Protein AF-A0A1H7HY12-F1 (afdb_monomer_lite)

Secondary structure (DSSP, 8-state):
-------------------------TTSHHHHHHHHHHHHHHHHHHTTPPPPSSSPPS-PPPPHHHHHHHHHHHHHHHHHHHTS-SHHHHHHHHHHHHHHHHHHHHHHHHHHHHTTTTS-TTS-HHHHHHHSHHHHHHHHHTT--SS-HHHHHHHHHHHHHHHHGGGEEEEEEEEETTEEEEEEEESS-S------SPPPHHHHHHHHHHHH-TT-SEEEEE------------HHHHHSPP--PPP-

pLDDT: mean 70.77, std 19.83, range [35.38, 97.75]

Radius of gyration: 33.98 Å; chains: 1; bounding box: 131×72×77 Å

Structure (mmCIF, N/CA/C/O backbone):
data_AF-A0A1H7HY12-F1
#
_entry.id   AF-A0A1H7HY12-F1
#
loop_
_atom_site.group_PDB
_atom_site.id
_atom_site.type_symbol
_atom_site.label_atom_id
_atom_site.label_alt_id
_atom_site.label_comp_id
_atom_site.label_asym_id
_atom_site.label_entity_id
_atom_site.label_seq_id
_atom_site.pdbx_PDB_ins_code
_atom_site.Cartn_x
_atom_site.Cartn_y
_atom_site.Cartn_z
_atom_site.occupancy
_atom_site.B_iso_or_equiv
_atom_site.auth_seq_id
_atom_site.auth_comp_id
_atom_site.auth_asym_id
_atom_site.auth_atom_id
_atom_site.pdbx_PDB_model_num
ATOM 1 N N . MET A 1 1 ? -60.225 19.670 54.591 1.00 47.94 1 MET A N 1
ATOM 2 C CA . MET A 1 1 ? -61.440 18.832 54.620 1.00 47.94 1 MET A CA 1
ATOM 3 C C . MET A 1 1 ? -62.637 19.699 54.237 1.00 47.94 1 MET A C 1
ATOM 5 O O . MET A 1 1 ? -63.304 20.215 55.116 1.00 47.94 1 MET A O 1
ATOM 9 N N . VAL A 1 2 ? -62.829 19.911 52.930 1.00 41.31 2 VAL A N 1
ATOM 10 C CA . VAL A 1 2 ? -64.064 20.342 52.237 1.00 41.31 2 VAL A CA 1
ATOM 11 C C . VAL A 1 2 ? -63.957 19.742 50.824 1.00 41.31 2 VAL A C 1
ATOM 13 O O . VAL A 1 2 ? -62.851 19.669 50.291 1.00 41.31 2 VAL A O 1
ATOM 16 N N . ALA A 1 3 ? -65.068 19.228 50.300 1.00 41.28 3 ALA A N 1
ATOM 17 C CA . ALA A 1 3 ? -65.174 18.338 49.146 1.00 41.28 3 ALA A CA 1
ATOM 18 C C . ALA A 1 3 ? -65.566 19.048 47.829 1.00 41.28 3 ALA A C 1
ATOM 20 O O . ALA A 1 3 ? -66.345 19.993 47.886 1.00 41.28 3 ALA A O 1
ATOM 21 N N . GLU A 1 4 ? -65.056 18.492 46.710 1.00 50.97 4 GLU A N 1
ATOM 22 C CA . GLU A 1 4 ? -65.671 18.261 45.370 1.00 50.97 4 GLU A CA 1
ATOM 23 C C . GLU A 1 4 ? -66.283 19.414 44.522 1.00 50.97 4 GLU A C 1
ATOM 25 O O . GLU A 1 4 ? -66.648 20.454 45.059 1.00 50.97 4 GLU A O 1
ATOM 30 N N . PRO A 1 5 ? -66.574 19.208 43.207 1.00 64.50 5 PRO A N 1
ATOM 31 C CA . PRO A 1 5 ? -65.862 18.437 42.160 1.00 64.50 5 PRO A CA 1
ATOM 32 C C . PRO A 1 5 ? -65.843 19.153 40.775 1.00 64.50 5 PRO A C 1
ATOM 34 O O . PRO A 1 5 ? -66.562 20.125 40.558 1.00 64.50 5 PRO A O 1
ATOM 37 N N . ALA A 1 6 ? -65.108 18.624 39.783 1.00 49.78 6 ALA A N 1
ATOM 38 C CA . ALA A 1 6 ? -65.466 18.806 38.366 1.00 49.78 6 ALA A CA 1
ATOM 39 C C . ALA A 1 6 ? -64.922 17.670 37.482 1.00 49.78 6 ALA A C 1
ATOM 41 O O . ALA A 1 6 ? -63.729 17.572 37.204 1.00 49.78 6 ALA A O 1
ATOM 42 N N . LEU A 1 7 ? -65.864 16.827 37.062 1.00 48.06 7 LEU A N 1
ATOM 43 C CA . LEU A 1 7 ? -65.815 15.864 35.965 1.00 48.06 7 LEU A CA 1
ATOM 44 C C . LEU A 1 7 ? -65.423 16.531 34.635 1.00 48.06 7 LEU A C 1
ATOM 46 O O . LEU A 1 7 ? -66.018 17.544 34.268 1.00 48.06 7 LEU A O 1
ATOM 50 N N . THR A 1 8 ? -64.560 15.890 33.847 1.00 49.50 8 THR A N 1
ATOM 51 C CA . THR A 1 8 ? -64.677 15.816 32.372 1.00 49.50 8 THR A CA 1
ATOM 52 C C . THR A 1 8 ? -63.857 14.599 31.927 1.00 49.50 8 THR A C 1
ATOM 54 O O . THR A 1 8 ? -62.642 14.583 32.072 1.00 49.50 8 THR A O 1
ATOM 57 N N . ASP A 1 9 ? -64.497 13.438 31.861 1.00 48.38 9 ASP A N 1
ATOM 58 C CA . ASP A 1 9 ? -65.060 12.794 30.664 1.00 48.38 9 ASP A CA 1
ATOM 59 C C . ASP A 1 9 ? -64.004 12.099 29.784 1.00 48.38 9 ASP A C 1
ATOM 61 O O . ASP A 1 9 ? -63.083 12.708 29.241 1.00 48.38 9 ASP A O 1
ATOM 65 N N . HIS A 1 10 ? -64.168 10.780 29.696 1.00 48.28 10 HIS A N 1
ATOM 66 C CA . HIS A 1 10 ? -63.418 9.852 28.866 1.00 48.28 10 HIS A CA 1
ATOM 67 C C . HIS A 1 10 ? -64.223 9.616 27.587 1.00 48.28 10 HIS A C 1
ATOM 69 O O . HIS A 1 10 ? -65.270 8.975 27.634 1.00 48.28 10 HIS A O 1
ATOM 75 N N . ALA A 1 11 ? -63.681 10.021 26.439 1.00 51.09 11 ALA A N 1
ATOM 76 C CA . ALA A 1 11 ? -64.126 9.530 25.141 1.00 51.09 11 ALA A CA 1
ATOM 77 C C . ALA A 1 11 ? -62.987 8.760 24.467 1.00 51.09 11 ALA A C 1
ATOM 79 O O . ALA A 1 11 ? -61.873 9.254 24.296 1.00 51.09 11 ALA A O 1
ATOM 80 N N . ALA A 1 12 ? -63.300 7.508 24.161 1.00 43.47 12 ALA A N 1
ATOM 81 C CA . ALA A 1 12 ? -62.444 6.488 23.594 1.00 43.47 12 ALA A CA 1
ATOM 82 C C . ALA A 1 12 ? -62.123 6.706 22.101 1.00 43.47 12 ALA A C 1
ATOM 84 O O . ALA A 1 12 ? -62.940 7.239 21.358 1.00 43.47 12 ALA A O 1
ATOM 85 N N . THR A 1 13 ? -60.971 6.143 21.708 1.00 45.88 13 THR A N 1
ATOM 86 C CA . THR A 1 13 ? -60.609 5.549 20.399 1.00 45.88 13 THR A CA 1
ATOM 87 C C . THR A 1 13 ? -60.793 6.362 19.115 1.00 45.88 13 THR A C 1
ATOM 89 O O . THR A 1 13 ? -61.910 6.537 18.649 1.00 45.88 13 THR A O 1
ATOM 92 N N . ASP A 1 14 ? -59.678 6.601 18.412 1.00 39.16 14 ASP A N 1
ATOM 93 C CA . ASP A 1 14 ? -59.482 5.895 17.140 1.00 39.16 14 ASP A CA 1
ATOM 94 C C . ASP A 1 14 ? -57.991 5.652 16.836 1.00 39.16 14 ASP A C 1
ATOM 96 O O . ASP A 1 14 ? -57.145 6.535 16.990 1.00 39.16 14 ASP A O 1
ATOM 100 N N . HIS A 1 15 ? -57.672 4.417 16.454 1.00 48.91 15 HIS A N 1
ATOM 101 C CA . HIS A 1 15 ? -56.375 3.993 15.929 1.00 48.91 15 HIS A CA 1
ATOM 102 C C . HIS A 1 15 ? -56.448 4.126 14.406 1.00 48.91 15 HIS A C 1
ATOM 104 O O . HIS A 1 15 ? -56.982 3.247 13.733 1.00 48.91 15 HIS A O 1
ATOM 110 N N . ALA A 1 16 ? -55.890 5.205 13.856 1.00 44.88 16 ALA A N 1
ATOM 111 C CA . ALA A 1 16 ? -55.651 5.315 12.423 1.00 44.88 16 ALA A CA 1
ATOM 112 C C . ALA A 1 16 ? -54.209 4.896 12.120 1.00 44.88 16 ALA A C 1
ATOM 114 O O . ALA A 1 16 ? -53.241 5.530 12.539 1.00 44.88 16 ALA A O 1
ATOM 115 N N . ALA A 1 17 ? -54.115 3.768 11.430 1.00 39.97 17 ALA A N 1
ATOM 116 C CA . ALA A 1 17 ? -52.907 3.168 10.912 1.00 39.97 17 ALA A CA 1
ATOM 117 C C . ALA A 1 17 ? -52.227 4.050 9.844 1.00 39.97 17 ALA A C 1
ATOM 119 O O . ALA A 1 17 ? -52.897 4.781 9.122 1.00 39.97 17 ALA A O 1
ATOM 120 N N . THR A 1 18 ? -50.901 3.900 9.759 1.00 44.47 18 THR A N 1
ATOM 121 C CA . THR A 1 18 ? -50.027 4.015 8.572 1.00 44.47 18 THR A CA 1
ATOM 122 C C . THR A 1 18 ? -50.355 5.056 7.500 1.00 44.47 18 THR A C 1
ATOM 124 O O . THR A 1 18 ? -51.253 4.857 6.693 1.00 44.47 18 THR A O 1
ATOM 127 N N . ASP A 1 19 ? -49.439 6.014 7.338 1.00 35.62 19 ASP A N 1
ATOM 128 C CA . ASP A 1 19 ? -48.759 6.147 6.047 1.00 35.62 19 ASP A CA 1
ATOM 129 C C . ASP A 1 19 ? -47.310 6.606 6.273 1.00 35.62 19 ASP A C 1
ATOM 131 O O . ASP A 1 19 ? -47.031 7.730 6.691 1.00 35.62 19 ASP A O 1
ATOM 135 N N . HIS A 1 20 ? -46.369 5.679 6.079 1.00 40.00 20 HIS A N 1
ATOM 136 C CA . HIS A 1 20 ? -44.963 6.011 5.888 1.00 40.00 20 HIS A CA 1
ATOM 137 C C . HIS A 1 20 ? -44.838 6.567 4.472 1.00 40.00 20 HIS A C 1
ATOM 139 O O . HIS A 1 20 ? -44.845 5.809 3.504 1.00 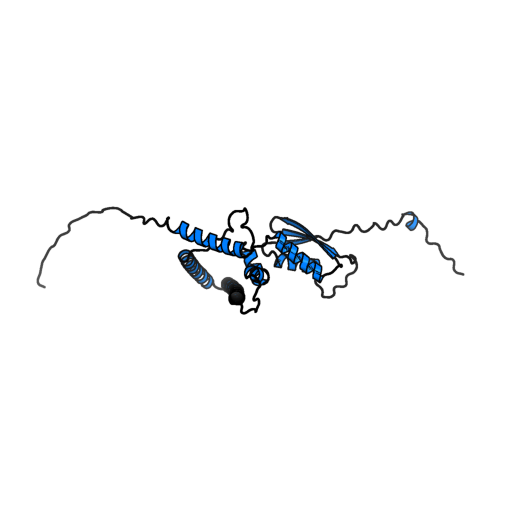40.00 20 HIS A O 1
ATOM 145 N N . ALA A 1 21 ? -44.702 7.886 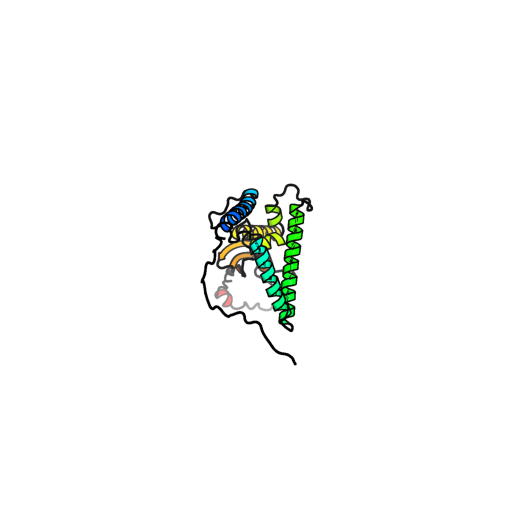4.351 1.00 39.78 21 ALA A N 1
ATOM 146 C CA . ALA A 1 21 ? -44.149 8.478 3.146 1.00 39.78 21 ALA A CA 1
ATOM 147 C C . ALA A 1 21 ? -42.695 7.995 3.027 1.00 39.78 21 ALA A C 1
ATOM 149 O O . ALA A 1 21 ? -41.785 8.541 3.648 1.00 39.78 21 ALA A O 1
ATOM 150 N N . ALA A 1 22 ? -42.505 6.910 2.278 1.00 41.03 22 ALA A N 1
ATOM 151 C CA . ALA A 1 22 ? -41.218 6.502 1.752 1.00 41.03 22 ALA A CA 1
ATOM 152 C C . ALA A 1 22 ? -40.735 7.621 0.825 1.00 41.03 22 ALA A C 1
ATOM 154 O O . ALA A 1 22 ? -41.161 7.731 -0.324 1.00 41.03 22 ALA A O 1
ATOM 155 N N . THR A 1 23 ? -39.902 8.507 1.359 1.00 42.66 23 THR A N 1
ATOM 156 C CA . THR A 1 23 ? -39.188 9.496 0.563 1.00 42.66 23 THR A CA 1
ATOM 157 C C . THR A 1 23 ? -38.139 8.748 -0.247 1.00 42.66 23 THR A C 1
ATOM 159 O O . THR A 1 23 ? -37.125 8.304 0.284 1.00 42.66 23 THR A O 1
ATOM 162 N N . ASP A 1 24 ? -38.433 8.587 -1.528 1.00 40.28 24 ASP A N 1
ATOM 163 C CA . ASP A 1 24 ? -37.580 8.046 -2.581 1.00 40.28 24 ASP A CA 1
ATOM 164 C C . ASP A 1 24 ? -36.148 8.630 -2.488 1.00 40.28 24 ASP A C 1
ATOM 166 O O . ASP A 1 24 ? -35.917 9.785 -2.839 1.00 40.28 24 ASP A O 1
ATOM 170 N N . HIS A 1 25 ? -35.190 7.864 -1.947 1.00 43.97 25 HIS A N 1
ATOM 171 C CA . HIS A 1 25 ? -33.752 8.208 -1.904 1.00 43.97 25 HIS A CA 1
ATOM 172 C C . HIS A 1 25 ? -32.958 7.538 -3.042 1.00 43.97 25 HIS A C 1
ATOM 174 O O . HIS A 1 25 ? -31.748 7.698 -3.132 1.00 43.97 25 HIS A O 1
ATOM 180 N N . ALA A 1 26 ? -33.621 6.826 -3.959 1.00 41.53 26 ALA A N 1
ATOM 181 C CA . ALA A 1 26 ? -32.947 6.058 -5.009 1.00 41.53 26 ALA A CA 1
ATOM 182 C C . ALA A 1 26 ? -32.446 6.901 -6.205 1.00 41.53 26 ALA A C 1
ATOM 184 O O . ALA A 1 26 ? -31.824 6.361 -7.117 1.00 41.53 26 ALA A O 1
ATOM 185 N N . ALA A 1 27 ? -32.709 8.214 -6.243 1.00 39.50 27 ALA A N 1
ATOM 186 C CA . ALA A 1 27 ? -32.393 9.054 -7.405 1.00 39.50 27 ALA A CA 1
ATOM 187 C C . ALA A 1 27 ? -31.065 9.835 -7.303 1.00 39.50 27 ALA A C 1
ATOM 189 O O . ALA A 1 27 ? -30.588 10.337 -8.321 1.00 39.50 27 ALA A O 1
ATOM 190 N N . THR A 1 28 ? -30.445 9.940 -6.122 1.00 45.16 28 THR A N 1
ATOM 191 C CA . THR A 1 28 ? -29.176 10.675 -5.936 1.00 45.16 28 THR A CA 1
ATOM 192 C C . THR A 1 28 ? -27.921 9.808 -6.070 1.00 45.16 28 THR A C 1
ATOM 194 O O . THR A 1 28 ? -26.875 10.344 -6.434 1.00 45.16 28 THR A O 1
ATOM 197 N N . ASP A 1 29 ? -28.022 8.485 -5.909 1.00 40.94 29 ASP A N 1
ATOM 198 C CA . ASP A 1 29 ? -26.864 7.577 -6.001 1.00 40.94 29 ASP A CA 1
ATOM 199 C C . ASP A 1 29 ? -26.277 7.488 -7.418 1.00 40.94 29 ASP A C 1
ATOM 201 O O . ASP A 1 29 ? -25.060 7.431 -7.593 1.00 40.94 29 ASP A O 1
ATOM 205 N N . HIS A 1 30 ? -27.105 7.562 -8.467 1.00 39.22 30 HIS A N 1
ATOM 206 C CA . HIS A 1 30 ? -26.604 7.473 -9.845 1.00 39.22 30 HIS A CA 1
ATOM 207 C C . HIS A 1 30 ? -25.875 8.732 -10.337 1.00 39.22 30 HIS A C 1
ATOM 209 O O . HIS A 1 30 ? -25.041 8.637 -11.239 1.00 39.22 30 HIS A O 1
ATOM 215 N N . ALA A 1 31 ? -26.149 9.905 -9.759 1.00 40.12 31 ALA A N 1
ATOM 216 C CA . ALA A 1 31 ? -25.495 11.147 -10.171 1.00 40.12 31 ALA A CA 1
ATOM 217 C C . ALA A 1 31 ? -24.092 11.300 -9.556 1.00 40.12 31 ALA A C 1
ATOM 219 O O . ALA A 1 31 ? -23.178 11.774 -10.232 1.00 40.12 31 ALA A O 1
ATOM 220 N N . VAL A 1 32 ? -23.912 10.869 -8.302 1.00 40.34 32 VAL A N 1
ATOM 221 C CA . VAL A 1 32 ? -22.617 10.918 -7.602 1.00 40.34 32 VAL A CA 1
ATOM 222 C C . VAL A 1 32 ? -21.682 9.823 -8.120 1.00 40.34 32 VAL A C 1
ATOM 224 O O . VAL A 1 32 ? -20.519 10.110 -8.404 1.00 40.34 32 VAL A O 1
ATOM 227 N N . ALA A 1 33 ? -22.211 8.622 -8.392 1.00 38.84 33 ALA A N 1
ATOM 228 C CA . ALA A 1 33 ? -21.477 7.551 -9.063 1.00 38.84 33 ALA A CA 1
ATOM 229 C C . ALA A 1 33 ? -20.880 8.023 -10.408 1.00 38.84 33 ALA A C 1
ATOM 231 O O . ALA A 1 33 ? -19.676 7.919 -10.630 1.00 38.84 33 ALA A O 1
ATOM 232 N N . GLY A 1 34 ? -21.668 8.668 -11.277 1.00 35.38 34 GLY A N 1
ATOM 233 C CA . GLY A 1 34 ? -21.178 9.134 -12.584 1.00 35.38 34 GLY A CA 1
ATOM 234 C C . GLY A 1 34 ? -20.046 10.175 -12.528 1.00 35.38 34 GLY A C 1
ATOM 235 O O . GLY A 1 34 ? -19.176 10.183 -13.398 1.00 35.38 34 GLY A O 1
ATOM 236 N N . ALA A 1 35 ? -20.015 11.041 -11.509 1.00 39.84 35 ALA A N 1
ATOM 237 C CA . ALA A 1 35 ? -18.943 12.029 -11.332 1.00 39.84 35 ALA A CA 1
ATOM 238 C C . ALA A 1 35 ? -17.635 11.386 -10.840 1.00 39.84 35 ALA A C 1
ATOM 240 O O . ALA A 1 35 ? -16.538 11.792 -11.225 1.00 39.84 35 ALA A O 1
ATOM 241 N N . ALA A 1 36 ? -17.775 10.358 -10.013 1.00 40.78 36 ALA A N 1
ATOM 242 C CA . ALA A 1 36 ? -16.698 9.613 -9.396 1.00 40.78 36 ALA A CA 1
ATOM 243 C C . ALA A 1 36 ? -15.979 8.703 -10.419 1.00 40.78 36 ALA A C 1
ATOM 245 O O . ALA A 1 36 ? -14.749 8.704 -10.500 1.00 40.78 36 ALA A O 1
ATOM 246 N N . ASP A 1 37 ? -16.745 8.037 -11.290 1.00 39.50 37 ASP A N 1
ATOM 247 C CA . ASP A 1 37 ? -16.226 7.276 -12.440 1.00 39.50 37 ASP A CA 1
ATOM 248 C C . ASP A 1 37 ? -15.494 8.188 -13.440 1.00 39.50 37 ASP A C 1
ATOM 250 O O . ASP A 1 37 ? -14.429 7.851 -13.956 1.00 39.50 37 ASP A O 1
ATOM 254 N N . ALA A 1 38 ? -16.019 9.397 -13.669 1.00 44.75 38 ALA A N 1
ATOM 255 C CA . ALA A 1 38 ? -15.383 10.390 -14.528 1.00 44.75 38 ALA A CA 1
ATOM 256 C C . ALA A 1 38 ? -14.079 10.955 -13.936 1.00 44.75 38 ALA A C 1
ATOM 258 O O . ALA A 1 38 ? -13.180 11.314 -14.694 1.00 44.75 38 ALA A O 1
ATOM 259 N N . ALA A 1 39 ? -13.945 11.024 -12.607 1.00 45.66 39 ALA A N 1
ATOM 260 C CA . ALA A 1 39 ? -12.720 11.468 -11.941 1.00 45.66 39 ALA A CA 1
ATOM 261 C C . ALA A 1 39 ? -11.602 10.421 -12.051 1.00 45.66 39 ALA A C 1
ATOM 263 O O . ALA A 1 39 ? -10.465 10.762 -12.380 1.00 45.66 39 ALA A O 1
ATOM 264 N N . VAL A 1 40 ? -11.938 9.142 -11.856 1.00 47.88 40 VAL A N 1
ATOM 265 C CA . VAL A 1 40 ? -11.015 8.016 -12.044 1.00 47.88 40 VAL A CA 1
ATOM 266 C C . VAL A 1 40 ? -10.637 7.888 -13.523 1.00 47.88 40 VAL A C 1
ATOM 268 O O . VAL A 1 40 ? -9.453 7.883 -13.858 1.00 47.88 40 VAL A O 1
ATOM 271 N N . ALA A 1 41 ? -11.614 7.914 -14.434 1.00 45.84 41 ALA A N 1
ATOM 272 C CA . ALA A 1 41 ? -11.360 7.943 -15.875 1.00 45.84 41 ALA A CA 1
ATOM 273 C C . ALA A 1 41 ? -10.557 9.183 -16.305 1.00 45.84 41 ALA A C 1
ATOM 275 O O . ALA A 1 41 ? -9.716 9.094 -17.196 1.00 45.84 41 ALA A O 1
ATOM 276 N N . GLY A 1 42 ? -10.767 10.330 -15.655 1.00 48.22 42 GLY A N 1
ATOM 277 C CA . GLY A 1 42 ? -10.010 11.562 -15.867 1.00 48.22 42 GLY A CA 1
ATOM 278 C C . GLY A 1 42 ? -8.552 11.454 -15.417 1.00 48.22 42 GLY A C 1
ATOM 279 O O . GLY A 1 42 ? -7.672 11.972 -16.102 1.00 48.22 42 GLY A O 1
ATOM 280 N N . LEU A 1 43 ? -8.280 10.730 -14.327 1.00 53.16 43 LEU A N 1
ATOM 281 C CA . LEU A 1 43 ? -6.926 10.418 -13.864 1.00 53.16 43 LEU A CA 1
ATOM 282 C C . LEU A 1 43 ? -6.189 9.506 -14.862 1.00 53.16 43 LEU A C 1
ATOM 284 O O . LEU A 1 43 ? -5.040 9.780 -15.208 1.00 53.16 43 LEU A O 1
ATOM 288 N N . PHE A 1 44 ? -6.864 8.478 -15.386 1.00 47.50 44 PHE A N 1
ATOM 289 C CA . PHE A 1 44 ? -6.318 7.591 -16.425 1.00 47.50 44 PHE A CA 1
ATOM 290 C C . PHE A 1 44 ? -6.121 8.307 -17.771 1.00 47.50 44 PHE A C 1
ATOM 292 O O . PHE A 1 44 ? -5.073 8.173 -18.404 1.00 47.50 44 PHE A O 1
ATOM 299 N N . ALA A 1 45 ? -7.074 9.151 -18.173 1.00 49.72 45 ALA A N 1
ATOM 300 C CA . ALA A 1 45 ? -6.972 9.963 -19.382 1.00 49.72 45 ALA A CA 1
ATOM 301 C C . ALA A 1 45 ? -5.842 11.004 -19.289 1.00 49.72 45 ALA A C 1
ATOM 303 O O . ALA A 1 45 ? -5.140 11.235 -20.274 1.00 49.72 45 ALA A O 1
ATOM 304 N N . ALA A 1 46 ? -5.613 11.592 -18.108 1.00 45.53 46 ALA A N 1
ATOM 305 C CA . ALA A 1 46 ? -4.486 12.491 -17.854 1.00 45.53 46 ALA A CA 1
ATOM 306 C C . ALA A 1 46 ? -3.121 11.776 -17.914 1.00 45.53 46 ALA A C 1
ATOM 308 O O . ALA A 1 46 ? -2.112 12.422 -18.193 1.00 45.53 46 ALA A O 1
ATOM 309 N N . ALA A 1 47 ? -3.088 10.453 -17.712 1.00 50.03 47 ALA A N 1
ATOM 310 C CA . ALA A 1 47 ? -1.904 9.612 -17.895 1.00 50.03 47 ALA A CA 1
ATOM 311 C C . ALA A 1 47 ? -1.674 9.168 -19.355 1.00 50.03 47 ALA A C 1
ATOM 313 O O . ALA A 1 47 ? -0.682 8.504 -19.639 1.00 50.03 47 ALA A O 1
ATOM 314 N N . GLY A 1 48 ? -2.581 9.497 -20.287 1.00 40.53 48 GLY A N 1
ATOM 315 C CA . GLY A 1 48 ? -2.516 9.022 -21.674 1.00 40.53 48 GLY A CA 1
ATOM 316 C C . GLY A 1 48 ? -2.795 7.522 -21.838 1.00 40.53 48 GLY A C 1
ATOM 317 O O . GLY A 1 48 ? -2.530 6.970 -22.906 1.00 40.53 48 GLY A O 1
ATOM 318 N N . VAL A 1 49 ? -3.329 6.866 -20.803 1.00 51.69 49 VAL A N 1
ATOM 319 C CA . VAL A 1 49 ? -3.651 5.435 -20.799 1.00 51.69 49 VAL A CA 1
ATOM 320 C C . VAL A 1 49 ? -5.135 5.276 -21.157 1.00 51.69 49 VAL A C 1
ATOM 322 O O . VAL A 1 49 ? -5.980 5.882 -20.492 1.00 51.69 49 VAL A O 1
ATOM 325 N N . PRO A 1 50 ? -5.493 4.522 -22.217 1.00 44.88 50 PRO A N 1
ATOM 326 C CA . PRO A 1 50 ? -6.894 4.261 -22.528 1.00 44.88 50 PRO A CA 1
ATOM 327 C C . PRO A 1 50 ? -7.551 3.511 -21.357 1.00 44.88 50 PRO A C 1
ATOM 329 O O . PRO A 1 50 ? -6.894 2.664 -20.746 1.00 44.88 50 PRO A O 1
ATOM 332 N N . PRO A 1 51 ? -8.822 3.805 -21.025 1.00 48.88 51 PRO A N 1
ATOM 333 C CA . PRO A 1 51 ? -9.518 3.076 -19.973 1.00 48.88 51 PRO A CA 1
ATOM 334 C C . PRO A 1 51 ? -9.506 1.577 -20.313 1.00 48.88 51 PRO A C 1
ATOM 336 O O . PRO A 1 51 ? -9.688 1.229 -21.483 1.00 48.88 51 PRO A O 1
ATOM 339 N N . PRO A 1 52 ? -9.255 0.687 -19.338 1.00 52.53 52 PRO A N 1
ATOM 340 C CA . PRO A 1 52 ? -9.212 -0.744 -19.604 1.00 52.53 52 PRO A CA 1
ATOM 341 C C . PRO A 1 52 ? -10.563 -1.224 -20.157 1.00 52.53 52 PRO A C 1
ATOM 343 O O . PRO A 1 52 ? -11.608 -0.834 -19.646 1.00 52.53 52 PRO A O 1
ATOM 346 N N . ASP A 1 53 ? -10.552 -2.133 -21.140 1.00 54.81 53 ASP A N 1
ATOM 347 C CA . ASP A 1 53 ? -11.749 -2.813 -21.688 1.00 54.81 53 ASP A CA 1
ATOM 348 C C . ASP A 1 53 ? -12.427 -3.779 -20.674 1.00 54.81 53 ASP A C 1
ATOM 350 O O . ASP A 1 53 ? -13.226 -4.645 -21.039 1.00 54.81 53 ASP A O 1
ATOM 354 N N . GLY A 1 54 ? -12.080 -3.672 -19.388 1.00 45.72 54 GLY A N 1
ATOM 355 C CA . GLY A 1 54 ? -12.634 -4.444 -18.278 1.00 45.72 54 GLY A CA 1
ATOM 356 C C . GLY A 1 54 ? -13.682 -3.654 -17.487 1.00 45.72 54 GLY A C 1
ATOM 357 O O . GLY A 1 54 ? -13.867 -2.460 -17.724 1.00 45.72 54 GLY A O 1
ATOM 358 N N . PRO A 1 55 ? -14.389 -4.295 -16.536 1.00 41.19 55 PRO A N 1
ATOM 359 C CA . PRO A 1 55 ? -15.237 -3.561 -15.601 1.00 41.19 55 PRO A CA 1
ATOM 360 C C . PRO A 1 55 ? -14.410 -2.463 -14.904 1.00 41.19 55 PRO A C 1
ATOM 362 O O . PRO A 1 55 ? -13.222 -2.693 -14.648 1.00 41.19 55 PRO A O 1
ATOM 365 N N . PRO A 1 56 ? -15.005 -1.288 -14.617 1.00 45.06 56 PRO A N 1
ATOM 366 C CA . PRO A 1 56 ? -14.306 -0.207 -13.928 1.00 45.06 56 PRO A CA 1
ATOM 367 C C . PRO A 1 56 ? -13.660 -0.738 -12.639 1.00 45.06 56 PRO A C 1
ATOM 369 O O . PRO A 1 56 ? -14.194 -1.683 -12.039 1.00 45.06 56 PRO A O 1
ATOM 372 N N . PRO A 1 57 ? -12.501 -0.187 -12.224 1.00 49.22 57 PRO A N 1
ATOM 373 C CA . PRO A 1 57 ? -11.838 -0.617 -10.998 1.00 49.22 57 PRO A CA 1
ATOM 374 C C . PRO A 1 57 ? -12.851 -0.601 -9.850 1.00 49.22 57 PRO A C 1
ATOM 376 O O . PRO A 1 57 ? -13.651 0.323 -9.737 1.00 49.22 57 PRO A O 1
ATOM 379 N N . ALA A 1 58 ? -12.846 -1.647 -9.024 1.00 42.72 58 ALA A N 1
ATOM 380 C CA . ALA A 1 58 ? -13.915 -1.983 -8.077 1.00 42.72 58 ALA A CA 1
ATOM 381 C C . ALA A 1 58 ? -14.124 -0.989 -6.908 1.00 42.72 58 ALA A C 1
ATOM 383 O O . ALA A 1 58 ? -14.755 -1.338 -5.913 1.00 42.72 58 ALA A O 1
ATOM 384 N N . GLY A 1 59 ? -13.620 0.239 -7.002 1.00 50.94 59 GLY A N 1
ATOM 385 C CA . GLY A 1 59 ? -13.839 1.297 -6.029 1.00 50.94 59 GLY A CA 1
ATOM 386 C C . GLY A 1 59 ? -14.512 2.485 -6.692 1.00 50.94 59 GLY A C 1
ATOM 387 O O . GLY A 1 59 ? -13.826 3.353 -7.226 1.00 50.94 59 GLY A O 1
ATOM 388 N N . HIS A 1 60 ? -15.842 2.556 -6.621 1.00 58.22 60 HIS A N 1
ATOM 389 C CA . HIS A 1 60 ? -16.502 3.848 -6.773 1.00 58.22 60 HIS A CA 1
ATOM 390 C C . HIS A 1 60 ? -15.999 4.751 -5.640 1.00 58.22 60 HIS A C 1
ATOM 392 O O . HIS A 1 60 ? -16.036 4.321 -4.483 1.00 58.22 60 HIS A O 1
ATOM 398 N N . PRO A 1 61 ? -15.516 5.970 -5.932 1.00 63.81 61 PRO A N 1
ATOM 399 C CA . PRO A 1 61 ? -15.250 6.939 -4.882 1.00 63.81 61 PRO A CA 1
ATOM 400 C C . PRO A 1 61 ? -16.509 7.107 -4.029 1.00 63.81 61 PRO A C 1
ATOM 402 O O . PRO A 1 61 ? -17.579 7.396 -4.564 1.00 63.81 61 PRO A O 1
ATOM 405 N N . LEU A 1 62 ? -16.365 6.861 -2.727 1.00 77.38 62 LEU A N 1
ATOM 406 C CA . LEU A 1 62 ? -17.452 6.985 -1.761 1.00 77.38 62 LEU A CA 1
ATOM 407 C C . LEU A 1 62 ? -17.982 8.420 -1.779 1.00 77.38 62 LEU A C 1
ATOM 409 O O . LEU A 1 62 ? -17.196 9.371 -1.788 1.00 77.38 62 LEU A O 1
ATOM 413 N N . GLY A 1 63 ? -19.303 8.577 -1.773 1.00 84.88 63 GLY A N 1
ATOM 414 C CA . GLY A 1 63 ? -19.926 9.883 -1.590 1.00 84.88 63 GLY A CA 1
ATOM 415 C C . GLY A 1 63 ? -19.709 10.412 -0.170 1.00 84.88 63 GLY A C 1
ATOM 416 O O . GLY A 1 63 ? -19.510 9.634 0.761 1.00 84.88 63 GLY A O 1
ATOM 417 N N . ASP A 1 64 ? -19.801 11.730 0.025 1.00 87.19 64 ASP A N 1
ATOM 418 C CA . ASP A 1 64 ? -19.532 12.373 1.325 1.00 87.19 64 ASP A CA 1
ATOM 419 C C . ASP A 1 64 ? -20.342 11.752 2.481 1.00 87.19 64 ASP A C 1
ATOM 421 O O . ASP A 1 64 ? -19.796 11.478 3.547 1.00 87.19 64 ASP A O 1
ATOM 425 N N . ALA A 1 65 ? -21.624 11.445 2.255 1.00 86.56 65 ALA A N 1
ATOM 426 C CA . ALA A 1 65 ? -22.478 10.801 3.257 1.00 86.56 65 ALA A CA 1
ATOM 427 C C . ALA A 1 65 ? -22.035 9.362 3.590 1.00 86.56 65 ALA A C 1
ATOM 429 O O . ALA A 1 65 ? -22.100 8.936 4.743 1.00 86.56 65 ALA A O 1
ATOM 430 N N . GLU A 1 66 ? -21.560 8.610 2.595 1.00 86.50 66 GLU A N 1
ATOM 431 C CA . GLU A 1 66 ? -21.020 7.265 2.809 1.00 86.50 66 GLU A CA 1
ATOM 432 C C . GLU A 1 66 ? -19.694 7.333 3.571 1.00 86.50 66 GLU A C 1
ATOM 434 O O . GLU A 1 66 ? -19.443 6.500 4.437 1.00 86.50 66 GLU A O 1
ATOM 439 N N . VAL A 1 67 ? -18.860 8.342 3.294 1.00 90.19 67 VAL A N 1
ATOM 440 C CA . VAL A 1 67 ? -17.625 8.596 4.046 1.00 90.19 67 VAL A CA 1
ATOM 441 C C . VAL A 1 67 ? -17.941 8.898 5.509 1.00 90.19 67 VAL A C 1
ATOM 443 O O . VAL A 1 67 ? -17.354 8.268 6.386 1.00 90.19 67 VAL A O 1
ATOM 446 N N . GLU A 1 68 ? -18.888 9.798 5.791 1.00 91.25 68 GLU A N 1
ATOM 447 C CA . GLU A 1 68 ? -19.322 10.099 7.164 1.00 91.25 68 GLU A CA 1
ATOM 448 C C . GLU A 1 68 ? -19.801 8.840 7.897 1.00 91.25 68 GLU A C 1
ATOM 450 O O . GLU A 1 68 ? -19.386 8.583 9.029 1.00 91.25 68 GLU A O 1
ATOM 455 N N . GLN A 1 69 ? -20.609 8.009 7.232 1.00 94.25 69 GLN A N 1
ATOM 456 C CA . GLN A 1 69 ? -21.059 6.740 7.796 1.00 94.25 69 GLN A CA 1
ATOM 457 C C . GLN A 1 69 ? -19.887 5.792 8.084 1.00 94.25 69 GLN A C 1
ATOM 459 O O . GLN A 1 69 ? -19.826 5.191 9.156 1.00 94.25 69 GLN A O 1
ATOM 464 N N . ARG A 1 70 ? -18.938 5.653 7.153 1.00 91.75 70 ARG A N 1
ATOM 465 C CA . ARG A 1 70 ? -17.773 4.771 7.324 1.00 91.75 70 ARG A CA 1
ATOM 466 C C . ARG A 1 70 ? -16.857 5.233 8.450 1.00 91.75 70 ARG A C 1
ATOM 468 O O . ARG A 1 70 ? -16.304 4.385 9.145 1.00 91.75 70 ARG A O 1
ATOM 475 N N . LEU A 1 71 ? -16.719 6.543 8.648 1.00 94.69 71 LEU A N 1
ATOM 476 C CA . LEU A 1 71 ? -15.970 7.110 9.768 1.00 94.69 71 LEU A CA 1
ATOM 477 C C . LEU A 1 71 ? -16.654 6.809 11.106 1.00 94.69 71 LEU A C 1
ATOM 479 O O . LEU A 1 71 ? -15.987 6.348 12.026 1.00 94.69 71 LEU A O 1
ATOM 483 N N . ALA A 1 72 ? -17.978 6.965 11.193 1.00 95.62 72 ALA A N 1
ATOM 484 C CA . ALA A 1 72 ? -18.724 6.602 12.398 1.00 95.62 72 ALA A CA 1
ATOM 485 C C . ALA A 1 72 ? -18.614 5.097 12.718 1.00 95.62 72 ALA A C 1
ATOM 487 O O . ALA A 1 72 ? -18.358 4.717 13.859 1.00 95.62 72 ALA A O 1
ATOM 488 N N . GLU A 1 73 ? -18.741 4.233 11.704 1.00 96.31 73 GLU A N 1
ATOM 489 C CA . GLU A 1 73 ? -18.553 2.783 11.856 1.00 96.31 73 GLU A CA 1
ATOM 490 C C . GLU A 1 73 ? -17.124 2.428 12.317 1.00 96.31 73 GLU A C 1
ATOM 492 O O . GLU A 1 73 ? -16.941 1.517 13.130 1.00 96.31 73 GLU A O 1
ATOM 497 N N . LEU A 1 74 ? -16.108 3.139 11.813 1.00 95.69 74 LEU A N 1
ATOM 498 C CA . LEU A 1 74 ? -14.716 2.970 12.230 1.00 95.69 74 LEU A CA 1
ATOM 499 C C . LEU A 1 74 ? -14.515 3.372 13.696 1.00 95.69 74 LEU A C 1
ATOM 501 O O . LEU A 1 74 ? -13.906 2.606 14.441 1.00 95.69 74 LEU A O 1
ATOM 505 N N . ASP A 1 75 ? -15.055 4.513 14.125 1.00 96.69 75 ASP A N 1
ATOM 506 C CA . ASP A 1 75 ? -14.960 4.977 15.515 1.00 96.69 75 ASP A CA 1
ATOM 507 C C . ASP A 1 75 ? -15.598 3.972 16.488 1.00 96.69 75 ASP A C 1
ATOM 509 O O . ASP A 1 75 ? -15.012 3.628 17.518 1.00 96.69 75 ASP A O 1
ATOM 513 N N . GLU A 1 76 ? -16.763 3.418 16.139 1.00 97.75 76 GLU A N 1
ATOM 514 C CA . GLU A 1 76 ? -17.411 2.364 16.927 1.00 97.75 76 GLU A CA 1
ATOM 515 C C . GLU A 1 76 ? -16.576 1.074 16.996 1.00 97.75 76 GLU A C 1
ATOM 517 O O . GLU A 1 76 ? -16.531 0.398 18.030 1.00 97.75 76 GLU A O 1
ATOM 522 N N . LEU A 1 77 ? -15.920 0.688 15.896 1.00 97.31 77 LEU A N 1
ATOM 523 C CA . LEU A 1 77 ? -15.021 -0.467 15.865 1.00 97.31 77 LEU A CA 1
ATOM 524 C C . LEU A 1 77 ? -13.793 -0.247 16.750 1.00 97.31 77 LEU A C 1
ATOM 526 O O . LEU A 1 77 ? -13.443 -1.147 17.514 1.00 97.31 77 LEU A O 1
ATOM 530 N N . LEU A 1 78 ? -13.172 0.930 16.679 1.00 95.69 78 LEU A N 1
ATOM 531 C CA . LEU A 1 78 ? -12.011 1.275 17.496 1.00 95.69 78 LEU A CA 1
ATOM 532 C C . LEU A 1 78 ? -12.367 1.314 18.982 1.00 95.69 78 LEU A C 1
ATOM 534 O O . LEU A 1 78 ? -11.662 0.695 19.775 1.00 95.69 78 LEU A O 1
ATOM 538 N N . GLY A 1 79 ? -13.511 1.902 19.348 1.00 96.31 79 GLY A N 1
ATOM 539 C CA . GLY A 1 79 ? -13.999 1.879 20.729 1.00 96.31 79 GLY A CA 1
ATOM 540 C C . GLY A 1 79 ? -14.168 0.454 21.269 1.00 96.31 79 GLY A C 1
ATOM 541 O O . GLY A 1 79 ? -13.753 0.151 22.385 1.00 96.31 79 GLY A O 1
ATOM 542 N N . ARG A 1 80 ? -14.681 -0.474 20.450 1.00 96.56 80 ARG A N 1
ATOM 543 C CA . ARG A 1 80 ? -14.763 -1.894 20.836 1.00 96.56 80 ARG A CA 1
ATOM 544 C C . ARG A 1 80 ? -13.401 -2.563 20.992 1.00 96.56 80 ARG A C 1
ATOM 546 O O . ARG A 1 80 ? -13.280 -3.461 21.819 1.00 96.56 80 ARG A O 1
ATOM 553 N N . VAL A 1 81 ? -12.398 -2.181 20.200 1.00 95.69 81 VAL A N 1
ATOM 554 C CA . VAL A 1 81 ? -11.031 -2.708 20.337 1.00 95.69 81 VAL A CA 1
ATOM 555 C C . VAL A 1 81 ? -10.388 -2.209 21.633 1.00 95.69 81 VAL A C 1
ATOM 557 O O . VAL A 1 81 ? -9.754 -3.002 22.326 1.00 95.69 81 VAL A O 1
ATOM 560 N N . GLU A 1 82 ? -10.601 -0.944 22.001 1.00 94.69 82 GLU A N 1
ATOM 561 C CA . GLU A 1 82 ? -10.105 -0.361 23.258 1.00 94.69 82 GLU A CA 1
ATOM 562 C C . GLU A 1 82 ? -10.676 -1.047 24.508 1.00 94.69 82 GLU A C 1
ATOM 564 O O . GLU A 1 82 ? -10.001 -1.143 25.534 1.00 94.69 82 GLU A O 1
ATOM 569 N N . GLU A 1 83 ? -11.899 -1.574 24.427 1.00 96.94 83 GLU A N 1
ATOM 570 C CA . GLU A 1 83 ? -12.518 -2.336 25.515 1.00 96.94 83 GLU A CA 1
ATOM 571 C C . GLU A 1 83 ? -11.911 -3.739 25.710 1.00 96.94 83 GLU A C 1
ATOM 573 O O . GLU A 1 83 ? -12.145 -4.357 26.753 1.00 96.94 83 GLU A O 1
ATOM 578 N N . ILE A 1 84 ? -11.136 -4.265 24.749 1.00 96.88 84 ILE A N 1
ATOM 579 C CA . ILE A 1 84 ? -10.514 -5.595 24.844 1.00 96.88 84 ILE A CA 1
ATOM 580 C C . ILE A 1 84 ? -9.317 -5.530 25.806 1.00 96.88 84 ILE A C 1
ATOM 582 O O . ILE A 1 84 ? -8.291 -4.933 25.476 1.00 96.88 84 ILE A O 1
ATOM 586 N N . PRO A 1 85 ? -9.370 -6.195 26.976 1.00 93.25 85 PRO A N 1
ATOM 587 C CA . PRO A 1 85 ? -8.287 -6.115 27.940 1.00 93.25 85 PRO A CA 1
ATOM 588 C C . PRO A 1 85 ? -7.096 -6.993 27.540 1.00 93.25 85 PRO A C 1
ATOM 590 O O . PRO A 1 85 ? -7.246 -8.127 27.077 1.00 93.25 85 PRO A O 1
ATOM 593 N N . GLY A 1 86 ? -5.896 -6.507 27.851 1.00 95.62 86 GLY A N 1
ATOM 594 C CA . GLY A 1 86 ? -4.654 -7.265 27.745 1.00 95.62 86 GLY A CA 1
ATOM 595 C C . GLY A 1 86 ? -3.988 -7.209 26.364 1.00 95.62 86 GLY A C 1
ATOM 596 O O . GLY A 1 86 ? -4.388 -6.426 25.503 1.00 95.62 86 GLY A O 1
ATOM 597 N N . PRO A 1 87 ? -2.975 -8.066 26.127 1.00 96.25 87 PRO A N 1
ATOM 598 C CA . PRO A 1 87 ? -2.035 -7.902 25.012 1.00 96.25 87 PRO A CA 1
ATOM 599 C C . PRO A 1 87 ? -2.664 -7.931 23.615 1.00 96.25 87 PRO A C 1
ATOM 601 O O . PRO A 1 87 ? -2.096 -7.395 22.672 1.00 96.25 87 PRO A O 1
ATOM 604 N N . ALA A 1 88 ? -3.822 -8.579 23.457 1.00 95.62 88 ALA A N 1
ATOM 605 C CA . ALA A 1 88 ? -4.500 -8.663 22.167 1.00 95.62 88 ALA A CA 1
ATOM 606 C C . ALA A 1 88 ? -5.117 -7.319 21.737 1.00 95.62 88 ALA A C 1
ATOM 608 O O . ALA A 1 88 ? -5.022 -6.971 20.564 1.00 95.62 88 ALA A O 1
ATOM 609 N N . GLY A 1 89 ? -5.723 -6.573 22.671 1.00 95.31 89 GLY A N 1
ATOM 610 C CA . GLY A 1 89 ? -6.267 -5.237 22.398 1.00 95.31 89 GLY A CA 1
ATOM 611 C C . GLY A 1 89 ? -5.153 -4.223 22.144 1.00 95.31 89 GLY A C 1
ATOM 612 O O . GLY A 1 89 ? -5.202 -3.486 21.164 1.00 95.31 89 GLY A O 1
ATOM 613 N N . GLU A 1 90 ? -4.092 -4.271 22.957 1.00 95.12 90 GLU A N 1
ATOM 614 C CA . GLU A 1 90 ? -2.892 -3.439 22.784 1.00 95.12 90 GLU A CA 1
ATOM 615 C C . GLU A 1 90 ? -2.252 -3.644 21.402 1.00 95.12 90 GLU A C 1
ATOM 617 O O . GLU A 1 90 ? -2.024 -2.673 20.683 1.00 95.12 90 GLU A O 1
ATOM 622 N N . LEU A 1 91 ? -2.047 -4.900 20.987 1.00 97.69 91 LEU A N 1
ATOM 623 C CA . LEU A 1 91 ? -1.486 -5.227 19.673 1.00 97.69 91 LEU A CA 1
ATOM 624 C C . LEU A 1 91 ? -2.396 -4.780 18.518 1.00 97.69 91 LEU A C 1
ATOM 626 O O . LEU A 1 91 ? -1.904 -4.351 17.476 1.00 97.69 91 LEU A O 1
ATOM 630 N N . ALA A 1 92 ? -3.718 -4.884 18.678 1.00 96.50 92 ALA A N 1
ATOM 631 C CA . ALA A 1 92 ? -4.663 -4.436 17.659 1.00 96.50 92 ALA A CA 1
ATOM 632 C C . ALA A 1 92 ? -4.615 -2.910 17.474 1.00 96.50 92 ALA A C 1
ATOM 634 O O . ALA A 1 92 ? -4.560 -2.439 16.338 1.00 96.50 92 ALA A O 1
ATOM 635 N N . LEU A 1 93 ? -4.579 -2.143 18.569 1.00 95.62 93 LEU A N 1
ATOM 636 C CA . LEU A 1 93 ? -4.431 -0.685 18.513 1.00 95.62 93 LEU A CA 1
ATOM 637 C C . LEU A 1 93 ? -3.077 -0.276 17.928 1.00 95.62 93 LEU A C 1
ATOM 639 O O . LEU A 1 93 ? -3.026 0.627 17.096 1.00 95.62 93 LEU A O 1
ATOM 643 N N . GLU A 1 94 ? -1.996 -0.963 18.303 1.00 97.19 94 GLU A N 1
ATOM 644 C CA . GLU A 1 94 ? -0.663 -0.733 17.736 1.00 97.19 94 GLU A CA 1
ATOM 645 C C . GLU A 1 94 ? -0.642 -0.990 16.222 1.00 97.19 94 GLU A C 1
ATOM 647 O O . GLU A 1 94 ? -0.115 -0.177 15.464 1.00 97.19 94 GLU A O 1
ATOM 652 N N . ALA A 1 95 ? -1.282 -2.067 15.754 1.00 97.25 95 ALA A N 1
ATOM 653 C CA . ALA A 1 95 ? -1.391 -2.365 14.329 1.00 97.25 95 ALA A CA 1
ATOM 654 C C . ALA A 1 95 ? -2.170 -1.283 13.559 1.00 97.25 95 ALA A C 1
ATOM 656 O O . ALA A 1 95 ? -1.751 -0.885 12.470 1.00 97.25 95 ALA A O 1
ATOM 657 N N . VAL A 1 96 ? -3.279 -0.778 14.114 1.00 96.56 96 VAL A N 1
ATOM 658 C CA . VAL A 1 96 ? -4.048 0.321 13.502 1.00 96.56 96 VAL A CA 1
ATOM 659 C C . VAL A 1 96 ? -3.247 1.624 13.499 1.00 96.56 96 VAL A C 1
ATOM 661 O O . VAL A 1 96 ? -3.249 2.330 12.492 1.00 96.56 96 VAL A O 1
ATOM 664 N N . ALA A 1 97 ? -2.538 1.938 14.584 1.00 94.56 97 ALA A N 1
ATOM 665 C CA . ALA A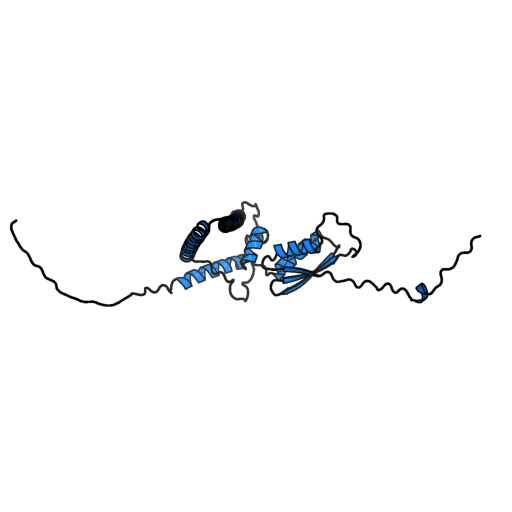 1 97 ? -1.688 3.123 14.659 1.00 94.56 97 ALA A CA 1
ATOM 666 C C . ALA A 1 97 ? -0.570 3.072 13.607 1.00 94.56 97 ALA A C 1
ATOM 668 O O . ALA A 1 97 ? -0.414 4.017 12.835 1.00 94.56 97 ALA A O 1
ATOM 669 N N . ALA A 1 98 ? 0.130 1.940 13.498 1.00 96.50 98 ALA A N 1
ATOM 670 C CA . ALA A 1 98 ? 1.146 1.726 12.471 1.00 96.50 98 ALA A CA 1
ATOM 671 C C . ALA A 1 98 ? 0.562 1.864 11.053 1.00 96.50 98 ALA A C 1
ATOM 673 O O . ALA A 1 98 ? 1.176 2.477 10.179 1.00 96.50 98 ALA A O 1
ATOM 674 N N . LEU A 1 99 ? -0.652 1.352 10.820 1.00 94.81 99 LEU A N 1
ATOM 675 C CA . LEU A 1 99 ? -1.348 1.526 9.546 1.00 94.81 99 LEU A CA 1
ATOM 676 C C . LEU A 1 99 ? -1.627 3.010 9.254 1.00 94.81 99 LEU A C 1
ATOM 678 O O . LEU A 1 99 ? -1.324 3.489 8.160 1.00 94.81 99 LEU A O 1
ATOM 682 N N . ALA A 1 100 ? -2.168 3.748 10.225 1.00 94.75 100 ALA A N 1
ATOM 683 C CA . ALA A 1 100 ? -2.462 5.172 10.093 1.00 94.75 100 ALA A CA 1
ATOM 684 C C . ALA A 1 100 ? -1.197 6.007 9.825 1.00 94.75 100 ALA A C 1
ATOM 686 O O . ALA A 1 100 ? -1.236 6.929 9.010 1.00 94.75 100 ALA A O 1
ATOM 687 N N . GLU A 1 101 ? -0.066 5.660 10.443 1.00 96.25 101 GLU A N 1
ATOM 688 C CA . GLU A 1 101 ? 1.231 6.296 10.180 1.00 96.25 101 GLU A CA 1
ATOM 689 C C . GLU A 1 101 ? 1.685 6.101 8.728 1.00 96.25 101 GLU A C 1
ATOM 691 O O . GLU A 1 101 ? 2.087 7.067 8.071 1.00 96.25 101 GLU A O 1
ATOM 696 N N . VAL A 1 102 ? 1.564 4.881 8.192 1.00 94.75 102 VAL A N 1
ATOM 697 C CA . VAL A 1 102 ? 1.906 4.579 6.792 1.00 94.75 102 VAL A CA 1
ATOM 698 C C . VAL A 1 102 ? 1.027 5.379 5.826 1.00 94.75 102 VAL A C 1
ATOM 700 O O . VAL A 1 102 ? 1.549 6.017 4.906 1.00 94.75 102 VAL A O 1
ATOM 703 N N . TYR A 1 103 ? -0.292 5.420 6.045 1.00 94.25 103 TYR A N 1
ATOM 704 C CA . TYR A 1 103 ? -1.190 6.230 5.212 1.00 94.25 103 TYR A CA 1
ATOM 705 C C . TYR A 1 103 ? -0.931 7.733 5.361 1.00 94.25 103 TYR A C 1
ATOM 707 O O . TYR A 1 103 ? -0.959 8.458 4.368 1.00 94.25 103 TYR A O 1
ATOM 715 N N . GLY A 1 104 ? -0.616 8.215 6.563 1.00 95.94 104 GLY A N 1
ATOM 716 C CA . GLY A 1 104 ? -0.233 9.609 6.794 1.00 95.94 104 GLY A CA 1
ATOM 717 C C . GLY A 1 104 ? 1.033 10.002 6.025 1.00 95.94 104 GLY A C 1
ATOM 718 O O . GLY A 1 104 ? 1.080 11.066 5.398 1.00 95.94 104 GLY A O 1
ATOM 719 N N . ALA A 1 105 ? 2.039 9.123 5.999 1.00 96.12 105 ALA A N 1
ATOM 720 C CA . ALA A 1 105 ? 3.247 9.307 5.199 1.00 96.12 105 ALA A CA 1
ATOM 721 C C . ALA A 1 105 ? 2.934 9.336 3.694 1.00 96.12 105 ALA A C 1
ATOM 723 O O . ALA A 1 105 ? 3.435 10.209 2.980 1.00 96.12 105 ALA A O 1
ATOM 724 N N . ALA A 1 106 ? 2.063 8.443 3.220 1.00 94.69 106 ALA A N 1
ATOM 725 C CA . ALA A 1 106 ? 1.622 8.411 1.829 1.00 94.69 106 ALA A CA 1
ATOM 726 C C . ALA A 1 106 ? 0.895 9.703 1.427 1.00 94.69 106 ALA A C 1
ATOM 728 O O . ALA A 1 106 ? 1.281 10.355 0.458 1.00 94.69 106 ALA A O 1
ATOM 729 N N . LEU A 1 107 ? -0.098 10.137 2.208 1.00 95.62 107 LEU A N 1
ATOM 730 C CA . LEU A 1 107 ? -0.843 11.375 1.957 1.00 95.62 107 LEU A CA 1
ATOM 731 C C . LEU A 1 107 ? 0.076 12.604 1.963 1.00 95.62 107 LEU A C 1
ATOM 733 O O . LEU A 1 107 ? -0.062 13.490 1.119 1.00 95.62 107 LEU A O 1
ATOM 737 N N . THR A 1 108 ? 1.065 12.635 2.861 1.00 95.69 108 THR A N 1
ATOM 738 C CA . THR A 1 108 ? 2.068 13.708 2.910 1.00 95.69 108 THR A CA 1
ATOM 739 C C . THR A 1 108 ? 2.883 13.775 1.618 1.00 95.69 108 THR A C 1
ATOM 741 O O . THR A 1 108 ? 3.051 14.855 1.047 1.00 95.69 108 THR A O 1
ATOM 744 N N . ARG A 1 109 ? 3.360 12.629 1.117 1.00 94.38 109 ARG A N 1
ATOM 745 C CA . ARG A 1 109 ? 4.100 12.550 -0.153 1.00 94.38 109 ARG A CA 1
ATOM 746 C C . ARG A 1 109 ? 3.226 12.935 -1.342 1.00 94.38 109 ARG A C 1
ATOM 748 O O . ARG A 1 109 ? 3.645 13.752 -2.158 1.00 94.38 109 ARG A O 1
ATOM 755 N N . ALA A 1 110 ? 1.996 12.424 -1.402 1.00 92.38 110 ALA A N 1
ATOM 756 C CA . ALA A 1 110 ? 1.035 12.758 -2.451 1.00 92.38 110 ALA A CA 1
ATOM 757 C C . ALA A 1 110 ? 0.797 14.276 -2.534 1.00 92.38 110 ALA A C 1
ATOM 759 O O . ALA A 1 110 ? 0.854 14.860 -3.618 1.00 92.38 110 ALA A O 1
ATOM 760 N N . MET A 1 111 ? 0.627 14.938 -1.386 1.00 93.56 111 MET A N 1
ATOM 761 C CA . MET A 1 111 ? 0.490 16.394 -1.316 1.00 93.56 111 MET A CA 1
ATOM 762 C C . MET A 1 111 ? 1.770 17.136 -1.720 1.00 93.56 111 MET A C 1
ATOM 764 O O . MET A 1 111 ? 1.689 18.179 -2.372 1.00 93.56 111 MET A O 1
ATOM 768 N N . ALA A 1 112 ? 2.955 16.620 -1.384 1.00 91.50 112 ALA A N 1
ATOM 769 C CA . ALA A 1 112 ? 4.226 17.214 -1.803 1.00 91.50 112 ALA A CA 1
ATOM 770 C C . ALA A 1 112 ? 4.388 17.203 -3.335 1.00 91.50 112 ALA A C 1
ATOM 772 O O . ALA A 1 112 ? 4.794 18.209 -3.918 1.00 91.50 112 ALA A O 1
ATOM 773 N N . TYR A 1 113 ? 4.010 16.107 -3.994 1.00 91.12 113 TYR A N 1
ATOM 774 C CA . TYR A 1 113 ? 3.981 16.017 -5.455 1.00 91.12 113 TYR A CA 1
ATOM 775 C C . TYR A 1 113 ? 2.903 16.917 -6.071 1.00 91.12 113 TYR A C 1
ATOM 777 O O . TYR A 1 113 ? 3.198 17.682 -6.987 1.00 91.12 113 TYR A O 1
ATOM 785 N N . ALA A 1 114 ? 1.673 16.891 -5.544 1.00 88.38 114 ALA A N 1
ATOM 786 C CA . ALA A 1 114 ? 0.562 17.694 -6.064 1.00 88.38 114 ALA A CA 1
ATOM 787 C C . ALA A 1 114 ? 0.800 19.209 -5.929 1.00 88.38 114 ALA A C 1
ATOM 789 O O . ALA A 1 114 ? 0.389 19.988 -6.786 1.00 88.38 114 ALA A O 1
ATOM 790 N N . SER A 1 115 ? 1.495 19.634 -4.872 1.00 87.38 115 SER A N 1
ATOM 791 C CA . SER A 1 115 ? 1.886 21.034 -4.662 1.00 87.38 115 SER A CA 1
ATOM 792 C C . SER A 1 115 ? 3.128 21.458 -5.458 1.00 87.38 115 SER A C 1
ATOM 794 O O . SER A 1 115 ? 3.462 22.642 -5.473 1.00 87.38 115 SER A O 1
ATOM 796 N N . GLY A 1 116 ? 3.829 20.518 -6.105 1.00 82.06 116 GLY A N 1
ATOM 797 C CA . GLY A 1 116 ? 5.097 20.768 -6.796 1.00 82.06 116 GLY A CA 1
ATOM 798 C C . GLY A 1 116 ? 6.285 21.029 -5.861 1.00 82.06 116 GLY A C 1
ATOM 799 O O . GLY A 1 116 ? 7.350 21.438 -6.326 1.00 82.06 116 GLY A O 1
ATOM 800 N N . ALA A 1 117 ? 6.138 20.785 -4.554 1.00 79.25 117 ALA A N 1
ATOM 801 C CA . ALA A 1 117 ? 7.182 21.008 -3.550 1.00 79.25 117 ALA A CA 1
ATOM 802 C C . ALA A 1 117 ? 8.431 20.133 -3.767 1.00 79.25 117 ALA A C 1
ATOM 804 O O . ALA A 1 117 ? 9.519 20.481 -3.313 1.00 79.25 117 ALA A O 1
ATOM 805 N N . THR A 1 118 ? 8.291 19.020 -4.487 1.00 76.75 118 THR A N 1
ATOM 806 C CA . THR A 1 118 ? 9.378 18.086 -4.820 1.00 76.75 118 THR A CA 1
ATOM 807 C C . THR A 1 118 ? 10.287 18.577 -5.951 1.00 76.75 118 THR A C 1
ATOM 809 O O . THR A 1 118 ? 11.286 17.930 -6.254 1.00 76.75 118 THR A O 1
ATOM 812 N N . GLY A 1 119 ? 9.967 19.706 -6.598 1.00 67.69 119 GLY A N 1
ATOM 813 C CA . GLY A 1 119 ? 10.740 20.218 -7.731 1.00 67.69 119 GLY A CA 1
ATOM 814 C C . GLY A 1 119 ? 10.585 19.396 -9.016 1.00 67.69 119 GLY A C 1
ATOM 815 O O . GLY A 1 119 ? 11.295 19.657 -9.985 1.00 67.69 119 GLY A O 1
ATOM 816 N N . SER A 1 120 ? 9.643 18.444 -9.071 1.00 62.38 120 SER A N 1
ATOM 817 C CA . SER A 1 120 ? 9.344 17.634 -10.264 1.00 62.38 120 SER A CA 1
ATOM 818 C C . SER A 1 120 ? 8.513 18.398 -11.307 1.00 62.38 120 SER A C 1
ATOM 820 O O . SER A 1 120 ? 7.603 17.846 -11.930 1.00 62.38 120 SER A O 1
ATOM 822 N N . THR A 1 121 ? 8.768 19.697 -11.477 1.00 61.47 121 THR A N 1
ATOM 823 C CA . THR A 1 121 ? 8.036 20.546 -12.420 1.00 61.47 121 THR A CA 1
ATOM 824 C C . THR A 1 121 ? 8.220 20.007 -13.840 1.00 61.47 121 THR A C 1
ATOM 826 O O . THR A 1 121 ? 9.282 20.183 -14.432 1.00 61.47 121 THR A O 1
ATOM 829 N N . GLY A 1 122 ? 7.196 19.337 -14.376 1.00 70.50 122 GLY A N 1
ATOM 830 C CA . GLY A 1 122 ? 7.194 18.756 -15.724 1.00 70.50 122 GLY A CA 1
ATOM 831 C C . GLY A 1 122 ? 6.925 17.252 -15.779 1.00 70.50 122 GLY A C 1
ATOM 832 O O . GLY A 1 122 ? 6.522 16.771 -16.834 1.00 70.50 122 GLY A O 1
ATOM 833 N N . THR A 1 123 ? 7.079 16.525 -14.670 1.00 79.81 123 THR A N 1
ATOM 834 C CA . THR A 1 123 ? 6.670 15.116 -14.587 1.00 79.81 123 THR A CA 1
ATOM 835 C C . THR A 1 123 ? 5.155 15.043 -14.369 1.00 79.81 123 THR A C 1
ATOM 837 O O . THR A 1 123 ? 4.651 15.698 -13.450 1.00 79.81 123 THR A O 1
ATOM 840 N N . PRO A 1 124 ? 4.406 14.277 -15.182 1.00 87.25 124 PRO A N 1
ATOM 841 C CA . PRO A 1 124 ? 2.995 14.009 -14.931 1.00 87.25 124 PRO A CA 1
ATOM 842 C C . PRO A 1 124 ? 2.782 13.454 -13.517 1.00 87.25 124 PRO A C 1
ATOM 844 O O . PRO A 1 124 ? 3.524 12.584 -13.068 1.00 87.25 124 PRO A O 1
ATOM 847 N N . LEU A 1 125 ? 1.749 13.927 -12.814 1.00 87.69 125 LEU A N 1
ATOM 848 C CA . LEU A 1 125 ? 1.494 13.540 -11.418 1.00 87.69 125 LEU A CA 1
ATOM 849 C C . LEU A 1 125 ? 1.346 12.021 -11.247 1.00 87.69 125 LEU A C 1
ATOM 851 O O . LEU A 1 125 ? 1.821 11.458 -10.267 1.00 87.69 125 LEU A O 1
ATOM 855 N N . VAL A 1 126 ? 0.726 11.364 -12.229 1.00 87.69 126 VAL A N 1
ATOM 856 C CA . VAL A 1 126 ? 0.562 9.906 -12.247 1.00 87.69 126 VAL A CA 1
ATOM 857 C C . VAL A 1 126 ? 1.918 9.205 -12.294 1.00 87.69 126 VAL A C 1
ATOM 859 O O . VAL A 1 126 ? 2.154 8.296 -11.506 1.00 87.69 126 VAL A O 1
ATOM 862 N N . GLU A 1 127 ? 2.834 9.664 -13.148 1.00 87.06 127 GLU A N 1
ATOM 863 C CA . GLU A 1 127 ? 4.188 9.111 -13.228 1.00 87.06 127 GLU A CA 1
ATOM 864 C C . GLU A 1 127 ? 4.935 9.313 -11.904 1.00 87.06 127 GLU A C 1
ATOM 866 O O . GLU A 1 127 ? 5.511 8.364 -11.376 1.00 87.06 127 GLU A O 1
ATOM 871 N N . ALA A 1 128 ? 4.823 10.505 -11.307 1.00 88.88 128 ALA A N 1
ATOM 872 C CA . ALA A 1 128 ? 5.415 10.803 -10.006 1.00 88.88 128 ALA A CA 1
ATOM 873 C C . ALA A 1 128 ? 4.881 9.892 -8.883 1.00 88.88 128 ALA A C 1
ATOM 875 O O . ALA A 1 128 ? 5.661 9.425 -8.060 1.00 88.88 128 ALA A O 1
ATOM 876 N N . PHE A 1 129 ? 3.577 9.595 -8.863 1.00 90.75 129 PHE A N 1
ATOM 877 C CA . PHE A 1 129 ? 2.983 8.695 -7.868 1.00 90.75 129 PHE A CA 1
ATOM 878 C C . PHE A 1 129 ? 3.401 7.240 -8.094 1.00 90.75 129 PHE A C 1
ATOM 880 O O . PHE A 1 129 ? 3.707 6.541 -7.138 1.00 90.75 129 PHE A O 1
ATOM 887 N N . THR A 1 130 ? 3.442 6.778 -9.346 1.00 89.44 130 THR A N 1
ATOM 888 C CA . THR A 1 130 ? 3.861 5.400 -9.672 1.00 89.44 130 THR A CA 1
ATOM 889 C C . THR A 1 130 ? 5.366 5.158 -9.546 1.00 89.44 130 THR A C 1
ATOM 891 O O . THR A 1 130 ? 5.794 4.003 -9.580 1.00 89.44 130 THR A O 1
ATOM 894 N N . GLY A 1 131 ? 6.160 6.229 -9.478 1.00 86.69 131 GLY A N 1
ATOM 895 C CA . GLY A 1 131 ? 7.604 6.191 -9.253 1.00 86.69 131 GLY A CA 1
ATOM 896 C C . GLY A 1 131 ? 8.014 6.409 -7.794 1.00 86.69 131 GLY A C 1
ATOM 897 O O . GLY A 1 131 ? 9.178 6.204 -7.471 1.00 86.69 131 GLY A O 1
ATOM 898 N N . ASP A 1 132 ? 7.098 6.827 -6.914 1.00 90.94 132 ASP A N 1
ATOM 899 C CA . ASP A 1 132 ? 7.328 6.788 -5.468 1.00 90.94 132 ASP A CA 1
ATOM 900 C C . ASP A 1 132 ? 6.981 5.394 -4.952 1.00 90.94 132 ASP A C 1
ATOM 902 O O . ASP A 1 132 ? 5.859 4.928 -5.148 1.00 90.94 132 ASP A O 1
ATOM 906 N N . ASP A 1 133 ? 7.924 4.749 -4.266 1.00 87.75 133 ASP A N 1
ATOM 907 C CA . ASP A 1 133 ? 7.736 3.380 -3.788 1.00 87.75 133 ASP A CA 1
ATOM 908 C C . ASP A 1 133 ? 6.465 3.250 -2.944 1.00 87.75 133 ASP A C 1
ATOM 910 O O . ASP A 1 133 ? 5.604 2.430 -3.247 1.00 87.75 133 ASP A O 1
ATOM 914 N N . LEU A 1 134 ? 6.283 4.090 -1.920 1.00 90.44 134 LEU A N 1
ATOM 915 C CA . LEU A 1 134 ? 5.149 3.966 -1.001 1.00 90.44 134 LEU A CA 1
ATOM 916 C C . LEU A 1 134 ? 3.811 4.165 -1.724 1.00 90.44 134 LEU A C 1
ATOM 918 O O . LEU A 1 134 ? 2.876 3.387 -1.525 1.00 90.44 134 LEU A O 1
ATOM 922 N N . LEU A 1 135 ? 3.711 5.196 -2.564 1.00 91.94 135 LEU A N 1
ATOM 923 C CA . LEU A 1 135 ? 2.492 5.463 -3.326 1.00 91.94 135 LEU A CA 1
ATOM 924 C C . LEU A 1 135 ? 2.217 4.357 -4.348 1.00 91.94 135 LEU A C 1
ATOM 926 O O . LEU A 1 135 ? 1.091 3.868 -4.410 1.00 91.94 135 LEU A O 1
ATOM 930 N N . GLY A 1 136 ? 3.231 3.909 -5.089 1.00 89.50 136 GLY A N 1
ATOM 931 C CA . GLY A 1 136 ? 3.126 2.800 -6.035 1.00 89.50 136 GLY A CA 1
ATOM 932 C C . GLY A 1 136 ? 2.616 1.516 -5.377 1.00 89.50 136 GLY A C 1
ATOM 933 O O . GLY A 1 136 ? 1.672 0.905 -5.883 1.00 89.50 136 GLY A O 1
ATOM 934 N N . HIS A 1 137 ? 3.159 1.160 -4.207 1.00 87.69 137 HIS A N 1
ATOM 935 C CA . HIS A 1 137 ? 2.715 -0.007 -3.439 1.00 87.69 137 HIS A CA 1
ATOM 936 C C . HIS A 1 137 ? 1.250 0.113 -3.004 1.00 87.69 137 HIS A C 1
ATOM 938 O O . HIS A 1 137 ? 0.486 -0.838 -3.159 1.00 87.69 137 HIS A O 1
ATOM 944 N N . LEU A 1 138 ? 0.826 1.270 -2.481 1.00 89.88 138 LEU A N 1
ATOM 945 C CA . LEU A 1 138 ? -0.562 1.464 -2.048 1.00 89.88 138 LEU A CA 1
ATOM 946 C C . LEU A 1 138 ? -1.539 1.455 -3.228 1.00 89.88 138 LEU A C 1
ATOM 948 O O . LEU A 1 138 ? -2.613 0.866 -3.128 1.00 89.88 138 LEU A O 1
ATOM 952 N N . LEU A 1 139 ? -1.165 2.051 -4.362 1.00 88.50 139 LEU A N 1
ATOM 953 C CA . LEU A 1 139 ? -1.973 1.999 -5.581 1.00 88.50 139 LEU A CA 1
ATOM 954 C C . LEU A 1 139 ? -2.157 0.554 -6.066 1.00 88.50 139 LEU A C 1
ATOM 956 O O . LEU A 1 139 ? -3.255 0.176 -6.476 1.00 88.50 139 LEU A O 1
ATOM 960 N N . ALA A 1 140 ? -1.092 -0.252 -6.022 1.00 86.00 140 ALA A N 1
ATOM 961 C CA . ALA A 1 140 ? -1.129 -1.655 -6.421 1.00 86.00 140 ALA A CA 1
ATOM 962 C C . ALA A 1 140 ? -1.984 -2.492 -5.457 1.00 86.00 140 ALA A C 1
ATOM 964 O O . ALA A 1 140 ? -2.871 -3.217 -5.908 1.00 86.00 140 ALA A O 1
ATOM 965 N N . LEU A 1 141 ? -1.802 -2.297 -4.146 1.00 85.75 141 LEU A N 1
ATOM 966 C CA . LEU A 1 141 ? -2.580 -2.954 -3.093 1.00 85.75 141 LEU A CA 1
ATOM 967 C C . LEU A 1 141 ? -4.088 -2.698 -3.231 1.00 85.75 141 LEU A C 1
ATOM 969 O O . LEU A 1 141 ? -4.888 -3.607 -3.027 1.00 85.75 141 LEU A O 1
ATOM 973 N N . HIS A 1 142 ? -4.474 -1.475 -3.604 1.00 83.62 142 HIS A N 1
ATOM 974 C CA . HIS A 1 142 ? -5.876 -1.093 -3.808 1.00 83.62 142 HIS A CA 1
ATOM 975 C C . HIS A 1 142 ? -6.397 -1.372 -5.226 1.00 83.62 142 HIS A C 1
ATOM 977 O O . HIS A 1 142 ? -7.533 -1.026 -5.536 1.00 83.62 142 HIS A O 1
ATOM 983 N N . GLY A 1 143 ? -5.598 -1.991 -6.104 1.00 81.94 143 GLY A N 1
ATOM 984 C CA . GLY A 1 143 ? -6.017 -2.347 -7.465 1.00 81.94 143 GLY A CA 1
ATOM 985 C C . GLY A 1 143 ? -6.282 -1.148 -8.384 1.00 81.94 143 GLY A C 1
ATOM 986 O O . GLY A 1 143 ? -6.968 -1.288 -9.394 1.00 81.94 143 GLY A O 1
ATOM 987 N N . ILE A 1 144 ? -5.746 0.025 -8.042 1.00 86.44 144 ILE A N 1
ATOM 988 C CA . ILE A 1 144 ? -5.923 1.289 -8.777 1.00 86.44 144 ILE A CA 1
ATOM 989 C C . ILE A 1 144 ? -4.643 1.741 -9.492 1.00 86.44 144 ILE A C 1
ATOM 991 O O . ILE A 1 144 ? -4.590 2.832 -10.059 1.00 86.44 144 ILE A O 1
ATOM 995 N N . HIS A 1 145 ? -3.592 0.918 -9.468 1.00 82.56 145 HIS A N 1
ATOM 996 C CA . HIS A 1 145 ? -2.345 1.208 -10.165 1.00 82.56 145 HIS A CA 1
ATOM 997 C C . HIS A 1 145 ? -2.532 1.165 -11.695 1.00 82.56 145 HIS A C 1
ATOM 999 O O . HIS A 1 145 ? -3.079 0.188 -12.207 1.00 82.56 145 HIS A O 1
ATOM 1005 N N . PRO A 1 146 ? -2.031 2.165 -12.450 1.00 84.44 146 PRO A N 1
ATOM 1006 C CA . PRO A 1 146 ? -2.288 2.271 -13.886 1.00 84.44 146 PRO A CA 1
ATOM 1007 C C . PRO A 1 146 ? -1.549 1.269 -14.766 1.00 84.44 146 PRO A C 1
ATOM 1009 O O . PRO A 1 146 ? -2.101 0.832 -15.769 1.00 84.44 146 PRO A O 1
ATOM 1012 N N . ALA A 1 147 ? -0.327 0.881 -14.402 1.00 81.44 147 ALA A N 1
ATOM 1013 C CA . ALA A 1 147 ? 0.349 -0.228 -15.071 1.00 81.44 147 ALA A CA 1
ATOM 1014 C C . ALA A 1 147 ? -0.192 -1.572 -14.549 1.00 81.44 147 ALA A C 1
ATOM 1016 O O . ALA A 1 147 ? -0.295 -1.704 -13.323 1.00 81.44 147 ALA A O 1
ATOM 1017 N N . PRO A 1 148 ? -0.484 -2.562 -15.412 1.00 82.75 148 PRO A N 1
ATOM 1018 C CA . PRO A 1 148 ? -0.854 -3.915 -15.000 1.00 82.75 148 PRO A CA 1
ATOM 1019 C C . PRO A 1 148 ? 0.299 -4.622 -14.271 1.00 82.75 148 PRO A C 1
ATOM 1021 O O . PRO A 1 148 ? 1.460 -4.216 -14.359 1.00 82.75 148 PRO A O 1
ATOM 1024 N N . VAL A 1 149 ? -0.025 -5.693 -13.544 1.00 82.25 149 VAL A N 1
ATOM 1025 C CA . VAL A 1 149 ? 0.924 -6.449 -12.704 1.00 82.25 149 VAL A CA 1
ATOM 1026 C C . VAL A 1 149 ? 2.132 -6.927 -13.515 1.00 82.25 149 VAL A C 1
ATOM 1028 O O . VAL A 1 149 ? 3.273 -6.795 -13.079 1.00 82.25 149 VAL A O 1
ATOM 1031 N N . GLU A 1 150 ? 1.891 -7.432 -14.724 1.00 80.62 150 GLU A N 1
ATOM 1032 C CA . GLU A 1 150 ? 2.910 -7.933 -15.645 1.00 80.62 150 GLU A CA 1
ATOM 1033 C C . GLU A 1 150 ? 3.947 -6.859 -15.993 1.00 80.62 150 GLU A C 1
ATOM 1035 O O . GLU A 1 150 ? 5.148 -7.128 -15.967 1.00 80.62 150 GLU A O 1
ATOM 1040 N N . GLU A 1 151 ? 3.491 -5.642 -16.295 1.00 83.69 151 GLU A N 1
ATOM 1041 C CA . GLU A 1 151 ? 4.362 -4.520 -16.656 1.00 83.69 151 GLU A CA 1
ATOM 1042 C C . GLU A 1 151 ? 5.158 -4.019 -15.450 1.00 83.69 151 GLU A C 1
ATOM 1044 O O . GLU A 1 151 ? 6.348 -3.721 -15.578 1.00 83.69 151 GLU A O 1
ATOM 1049 N N . ARG A 1 152 ? 4.540 -3.986 -14.262 1.00 85.69 152 ARG A N 1
ATOM 1050 C CA . ARG A 1 152 ? 5.233 -3.616 -13.020 1.00 85.69 152 ARG A CA 1
ATOM 1051 C C . ARG A 1 152 ? 6.361 -4.585 -12.694 1.00 85.69 152 ARG A C 1
ATOM 1053 O O . ARG A 1 152 ? 7.480 -4.156 -12.420 1.00 85.69 152 ARG A O 1
ATOM 1060 N N . ILE A 1 153 ? 6.076 -5.884 -12.769 1.00 84.44 153 ILE A N 1
ATOM 1061 C CA . ILE A 1 153 ? 7.069 -6.930 -12.525 1.00 84.44 153 ILE A CA 1
ATOM 1062 C C . ILE A 1 153 ? 8.164 -6.867 -13.585 1.00 84.44 153 ILE A C 1
ATOM 1064 O O . ILE A 1 153 ? 9.338 -6.932 -13.240 1.00 84.44 153 ILE A O 1
ATOM 1068 N N . ALA A 1 154 ? 7.815 -6.702 -14.864 1.00 84.75 154 ALA A N 1
ATOM 1069 C CA . ALA A 1 154 ? 8.809 -6.578 -15.926 1.00 84.75 154 ALA A CA 1
ATOM 1070 C C . ALA A 1 154 ? 9.786 -5.419 -15.665 1.00 84.75 154 ALA A C 1
ATOM 1072 O O . ALA A 1 154 ? 10.996 -5.638 -15.733 1.00 84.75 154 ALA A O 1
ATOM 1073 N N . ARG A 1 155 ? 9.272 -4.241 -15.281 1.00 83.12 155 ARG A N 1
ATOM 1074 C CA . ARG A 1 155 ? 10.079 -3.066 -14.917 1.00 83.12 155 ARG A CA 1
ATOM 1075 C C . ARG A 1 155 ? 11.000 -3.334 -13.725 1.00 83.12 155 ARG A C 1
ATOM 1077 O O . ARG A 1 155 ? 12.188 -3.046 -13.805 1.00 83.12 155 ARG A O 1
ATOM 1084 N N . ALA A 1 156 ? 10.487 -3.947 -12.660 1.00 84.88 156 ALA A N 1
ATOM 1085 C CA . ALA A 1 156 ? 11.300 -4.293 -11.494 1.00 84.88 156 ALA A CA 1
ATOM 1086 C C . ALA A 1 156 ? 12.415 -5.294 -11.837 1.00 84.88 156 ALA A C 1
ATOM 1088 O O . ALA A 1 156 ? 13.551 -5.157 -11.391 1.00 84.88 156 ALA A O 1
ATOM 1089 N N . LEU A 1 157 ? 12.123 -6.283 -12.686 1.00 84.75 157 LEU A N 1
ATOM 1090 C CA . LEU A 1 157 ? 13.139 -7.217 -13.170 1.00 84.75 157 LEU A CA 1
ATOM 1091 C C . LEU A 1 157 ? 14.172 -6.523 -14.073 1.00 84.75 157 LEU A C 1
ATOM 1093 O O . LEU A 1 157 ? 15.337 -6.908 -14.038 1.00 84.75 157 LEU A O 1
ATOM 1097 N N . ASP A 1 158 ? 13.781 -5.520 -14.867 1.00 84.88 158 ASP A N 1
ATOM 1098 C CA . ASP A 1 158 ? 14.709 -4.690 -15.651 1.00 84.88 158 ASP A CA 1
ATOM 1099 C C . ASP A 1 158 ? 15.667 -3.885 -14.767 1.00 84.88 158 ASP A C 1
ATOM 1101 O O . ASP A 1 158 ? 16.864 -3.835 -15.053 1.00 84.88 158 ASP A O 1
ATOM 1105 N N . GLU A 1 159 ? 15.169 -3.305 -13.678 1.00 83.38 159 GLU A N 1
ATOM 1106 C CA . GLU A 1 159 ? 15.985 -2.568 -12.710 1.00 83.38 159 GLU A CA 1
ATOM 1107 C C . GLU A 1 159 ? 16.996 -3.491 -12.020 1.00 83.38 159 GLU A C 1
ATOM 1109 O O . GLU A 1 159 ? 18.194 -3.198 -12.005 1.00 83.38 159 GLU A O 1
ATOM 1114 N N . VAL A 1 160 ? 16.554 -4.670 -11.569 1.00 84.31 160 VAL A N 1
ATOM 1115 C CA . VAL A 1 160 ? 17.454 -5.683 -10.996 1.00 84.31 160 VAL A CA 1
ATOM 1116 C C . VAL A 1 160 ? 18.474 -6.168 -12.033 1.00 84.31 160 VAL A C 1
ATOM 1118 O O . VAL A 1 160 ? 19.651 -6.317 -11.709 1.00 84.31 160 VAL A O 1
ATOM 1121 N N . ARG A 1 161 ? 18.078 -6.376 -13.300 1.00 82.44 161 ARG A N 1
ATOM 1122 C CA . ARG A 1 161 ? 19.020 -6.712 -14.388 1.00 82.44 161 ARG A CA 1
ATOM 1123 C C . ARG A 1 161 ? 20.081 -5.626 -14.573 1.00 82.44 161 ARG A C 1
ATOM 1125 O O . ARG A 1 161 ? 21.248 -5.950 -14.793 1.00 82.44 161 ARG A O 1
ATOM 1132 N N . ALA A 1 162 ? 19.696 -4.354 -14.491 1.00 81.75 162 ALA A N 1
ATOM 1133 C CA . ALA A 1 162 ? 20.627 -3.236 -14.614 1.00 81.75 162 ALA A CA 1
ATOM 1134 C C . ALA A 1 162 ? 21.624 -3.178 -13.444 1.00 81.75 162 ALA A C 1
ATOM 1136 O O . ALA A 1 162 ? 22.798 -2.878 -13.664 1.00 81.75 162 ALA A O 1
ATOM 1137 N N . GLU A 1 163 ? 21.184 -3.505 -12.227 1.00 77.62 163 GLU A N 1
ATOM 1138 C CA . GLU A 1 163 ? 22.028 -3.518 -11.028 1.00 77.62 163 GLU A CA 1
ATOM 1139 C C . GLU A 1 163 ? 22.987 -4.721 -10.988 1.00 77.62 163 GLU A C 1
ATOM 1141 O O . GLU A 1 163 ? 24.161 -4.587 -10.639 1.00 77.62 163 GLU A O 1
ATOM 1146 N N . VAL A 1 164 ? 22.513 -5.897 -11.404 1.00 73.69 164 VAL A N 1
ATOM 1147 C CA . VAL A 1 164 ? 23.263 -7.168 -11.368 1.00 73.69 164 VAL A CA 1
ATOM 1148 C C . VAL A 1 164 ? 24.197 -7.329 -12.580 1.00 73.69 164 VAL A C 1
ATOM 1150 O O . VAL A 1 164 ? 25.158 -8.112 -12.553 1.00 73.69 164 VAL A O 1
ATOM 1153 N N . GLY A 1 165 ? 23.959 -6.563 -13.646 1.00 68.19 165 GLY A N 1
ATOM 1154 C CA . GLY A 1 165 ? 24.751 -6.582 -14.872 1.00 68.19 165 GLY A CA 1
ATOM 1155 C C . GLY A 1 165 ? 24.592 -7.885 -15.664 1.00 68.19 165 GLY A C 1
ATOM 1156 O O . GLY A 1 165 ? 23.565 -8.554 -15.610 1.00 68.19 165 GLY A O 1
ATOM 1157 N N . SER A 1 166 ? 25.626 -8.282 -16.414 1.00 59.78 166 SER A N 1
ATOM 1158 C CA . SER A 1 166 ? 25.607 -9.486 -17.267 1.00 59.78 166 SER A CA 1
ATOM 1159 C C . SER A 1 166 ? 25.777 -10.807 -16.503 1.00 59.78 166 SER A C 1
ATOM 1161 O O . SER A 1 166 ? 26.059 -11.829 -17.116 1.00 59.78 166 SER A O 1
ATOM 1163 N N . THR A 1 167 ? 25.685 -10.791 -15.173 1.00 59.00 167 THR A N 1
ATOM 1164 C CA . THR A 1 167 ? 26.040 -11.929 -14.308 1.00 59.00 167 THR A CA 1
ATOM 1165 C C . THR A 1 167 ? 24.880 -12.906 -14.107 1.00 59.00 167 THR A C 1
ATOM 1167 O O . THR A 1 167 ? 25.058 -13.957 -13.494 1.00 59.00 167 THR A O 1
ATOM 1170 N N . GLY A 1 168 ? 23.690 -12.598 -14.631 1.00 63.91 168 GLY A N 1
ATOM 1171 C CA . GLY A 1 168 ? 22.581 -13.536 -14.598 1.00 63.91 168 GLY A CA 1
ATOM 1172 C C . GLY A 1 168 ? 21.436 -13.232 -15.559 1.00 63.91 168 GLY A C 1
ATOM 1173 O O . GLY A 1 168 ? 21.145 -12.082 -15.878 1.00 63.91 168 GLY A O 1
ATOM 1174 N N . GLU A 1 169 ? 20.778 -14.293 -16.021 1.00 70.88 169 GLU A N 1
ATOM 1175 C CA . GLU A 1 169 ? 19.568 -14.222 -16.837 1.00 70.88 169 GLU A CA 1
ATOM 1176 C C . GLU A 1 169 ? 18.343 -14.293 -15.919 1.00 70.88 169 GLU A C 1
ATOM 1178 O O . GLU A 1 169 ? 18.120 -15.290 -15.227 1.00 70.88 169 GLU A O 1
ATOM 1183 N N . ILE A 1 170 ? 17.541 -13.228 -15.922 1.00 79.88 170 ILE A N 1
ATOM 1184 C CA . ILE A 1 170 ? 16.316 -13.120 -15.126 1.00 79.88 170 ILE A CA 1
ATOM 1185 C C . ILE A 1 170 ? 15.132 -13.039 -16.084 1.00 79.88 170 ILE A C 1
ATOM 1187 O O . ILE A 1 170 ? 15.045 -12.100 -16.876 1.00 79.88 170 ILE A O 1
ATOM 1191 N N . THR A 1 171 ? 14.222 -14.012 -16.021 1.00 77.06 171 THR A N 1
ATOM 1192 C CA . THR A 1 171 ? 13.046 -14.081 -16.904 1.00 77.06 171 THR A CA 1
ATOM 1193 C C . THR A 1 171 ? 11.791 -14.449 -16.121 1.00 77.06 171 THR A C 1
ATOM 1195 O O . THR A 1 171 ? 11.754 -15.478 -15.449 1.00 77.06 171 THR A O 1
ATOM 1198 N N . LEU A 1 172 ? 10.734 -13.645 -16.250 1.00 79.44 172 LEU A N 1
ATOM 1199 C CA . LEU A 1 172 ? 9.408 -13.980 -15.730 1.00 79.44 172 LEU A CA 1
ATOM 1200 C C . LEU A 1 172 ? 8.818 -15.149 -16.535 1.00 79.44 172 LEU A C 1
ATOM 1202 O O . LEU A 1 172 ? 8.704 -15.066 -17.756 1.00 79.44 172 LEU A O 1
ATOM 1206 N N . LEU A 1 173 ? 8.451 -16.240 -15.862 1.00 80.88 173 LEU A N 1
ATOM 1207 C CA . LEU A 1 173 ? 7.874 -17.423 -16.507 1.00 80.88 173 LEU A CA 1
ATOM 1208 C C . LEU A 1 173 ? 6.350 -17.356 -16.544 1.00 80.88 173 LEU A C 1
ATOM 1210 O O . LEU A 1 173 ? 5.733 -17.616 -17.579 1.00 80.88 173 LEU A O 1
ATOM 1214 N N . ARG A 1 174 ? 5.742 -17.072 -15.390 1.00 76.50 174 ARG A N 1
ATOM 1215 C CA . ARG A 1 174 ? 4.292 -17.107 -15.209 1.00 76.50 174 ARG A CA 1
ATOM 1216 C C . ARG A 1 174 ? 3.885 -16.307 -13.983 1.00 76.50 174 ARG A C 1
ATOM 1218 O O . ARG A 1 174 ? 4.574 -16.329 -12.968 1.00 76.50 174 ARG A O 1
ATOM 1225 N N . ILE A 1 175 ? 2.707 -15.704 -14.069 1.00 77.00 175 ILE A N 1
ATOM 1226 C CA . ILE A 1 175 ? 1.945 -15.226 -12.920 1.00 77.00 175 ILE A CA 1
ATOM 1227 C C . ILE A 1 175 ? 0.657 -16.049 -12.866 1.00 77.00 175 ILE A C 1
ATOM 1229 O O . ILE A 1 175 ? -0.003 -16.246 -13.888 1.00 77.00 175 ILE A O 1
ATOM 1233 N N . GLY A 1 176 ? 0.318 -16.591 -11.700 1.00 70.56 176 GLY A N 1
ATOM 1234 C CA . GLY A 1 176 ? -0.918 -17.345 -11.520 1.00 70.56 176 GLY A CA 1
ATOM 1235 C C . GLY A 1 176 ? -1.278 -17.513 -10.051 1.00 70.56 176 GLY A C 1
ATOM 1236 O O . GLY A 1 176 ? -0.414 -17.809 -9.235 1.00 70.56 176 GLY A O 1
ATOM 1237 N N . ALA A 1 177 ? -2.561 -17.327 -9.722 1.00 62.62 177 ALA A N 1
ATOM 1238 C CA . ALA A 1 177 ? -3.102 -17.491 -8.368 1.00 62.62 177 ALA A CA 1
ATOM 1239 C C . ALA A 1 177 ? -2.334 -16.712 -7.273 1.00 62.62 177 ALA A C 1
ATOM 1241 O O . ALA A 1 177 ? -2.159 -17.216 -6.168 1.00 62.62 177 ALA A O 1
ATOM 1242 N N . GLY A 1 178 ? -1.857 -15.500 -7.585 1.00 69.38 178 GLY A N 1
ATOM 1243 C CA . GLY A 1 178 ? -1.096 -14.676 -6.638 1.00 69.38 178 GLY A CA 1
ATOM 1244 C C . GLY A 1 178 ? 0.353 -15.126 -6.430 1.00 69.38 178 GLY A C 1
ATOM 1245 O O . GLY A 1 178 ? 0.971 -14.707 -5.455 1.00 69.38 178 GLY A O 1
ATOM 1246 N N . VAL A 1 179 ? 0.893 -15.979 -7.309 1.00 78.62 179 VAL A N 1
ATOM 1247 C CA . VAL A 1 179 ? 2.293 -16.424 -7.284 1.00 78.62 179 VAL A CA 1
ATOM 1248 C C . VAL A 1 179 ? 2.989 -16.040 -8.588 1.00 78.62 179 VAL A C 1
ATOM 1250 O O . VAL A 1 179 ? 2.482 -16.346 -9.673 1.00 78.62 179 VAL A O 1
ATOM 1253 N N . ALA A 1 180 ? 4.157 -15.400 -8.489 1.00 79.19 180 ALA A N 1
ATOM 1254 C CA . ALA A 1 180 ? 5.038 -15.153 -9.631 1.00 79.19 180 ALA A CA 1
ATOM 1255 C C . ALA A 1 180 ? 6.186 -16.171 -9.666 1.00 79.19 180 ALA A C 1
ATOM 1257 O O . ALA A 1 180 ? 6.928 -16.335 -8.696 1.00 79.19 180 ALA A O 1
ATOM 1258 N N . GLU A 1 181 ? 6.345 -16.851 -10.800 1.00 79.00 181 GLU A N 1
ATOM 1259 C CA . GLU A 1 181 ? 7.478 -17.732 -11.076 1.00 79.00 181 GLU A CA 1
ATOM 1260 C C . GLU A 1 181 ? 8.518 -16.972 -11.898 1.00 79.00 181 GLU A C 1
ATOM 1262 O O . GLU A 1 181 ? 8.268 -16.599 -13.049 1.00 79.00 181 GLU A O 1
ATOM 1267 N N . VAL A 1 182 ? 9.701 -16.769 -11.321 1.00 79.88 182 VAL A N 1
ATOM 1268 C CA . VAL A 1 182 ? 10.810 -16.065 -11.969 1.00 79.88 182 VAL A CA 1
ATOM 1269 C C . VAL A 1 182 ? 11.979 -17.021 -12.128 1.00 79.88 182 VAL A C 1
ATOM 1271 O O . VAL A 1 182 ? 12.457 -17.613 -11.163 1.00 79.88 182 VAL A O 1
ATOM 1274 N N . ARG A 1 183 ? 12.454 -17.188 -13.360 1.00 78.88 183 ARG A N 1
ATOM 1275 C CA . ARG A 1 183 ? 13.690 -17.908 -13.646 1.00 78.88 183 ARG A CA 1
ATOM 1276 C C . ARG A 1 183 ? 14.870 -17.002 -13.341 1.00 78.88 183 ARG A C 1
ATOM 1278 O O . ARG A 1 183 ? 14.936 -15.903 -13.882 1.00 78.88 183 ARG A O 1
ATOM 1285 N N . VAL A 1 184 ? 15.807 -17.510 -12.550 1.00 76.44 184 VAL A N 1
ATOM 1286 C CA . VAL A 1 184 ? 17.074 -16.838 -12.252 1.00 76.44 184 VAL A CA 1
ATOM 1287 C C . VAL A 1 184 ? 18.210 -17.795 -12.600 1.00 76.44 184 VAL A C 1
ATOM 1289 O O . VAL A 1 184 ? 18.302 -18.886 -12.035 1.00 76.44 184 VAL A O 1
ATOM 1292 N N . VAL A 1 185 ? 19.050 -17.416 -13.560 1.00 72.38 185 VAL A N 1
ATOM 1293 C CA . VAL A 1 185 ? 20.270 -18.140 -13.939 1.00 72.38 185 VAL A CA 1
ATOM 1294 C C . VAL A 1 185 ? 21.457 -17.283 -13.535 1.00 72.38 185 VAL A C 1
ATOM 1296 O O . VAL A 1 185 ? 21.584 -16.179 -14.038 1.00 72.38 185 VAL A O 1
ATOM 1299 N N . GLU A 1 186 ? 22.326 -17.772 -12.657 1.00 66.69 186 GLU A N 1
ATOM 1300 C CA . GLU A 1 186 ? 23.575 -1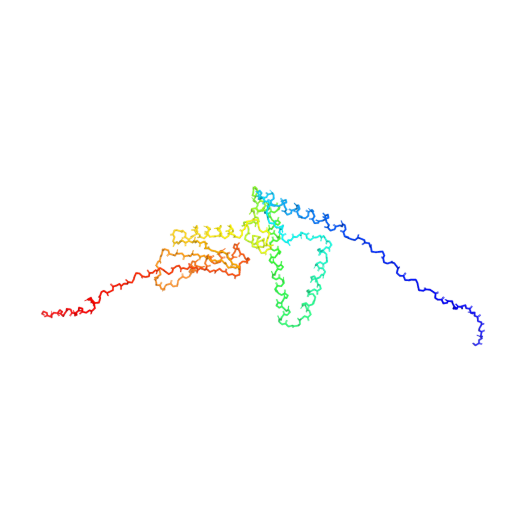7.086 -12.308 1.00 66.69 186 GLU A CA 1
ATOM 1301 C C . GLU A 1 186 ? 24.710 -17.598 -13.216 1.00 66.69 186 GLU A C 1
ATOM 1303 O O . GLU A 1 186 ? 25.045 -18.788 -13.198 1.00 66.69 186 GLU A O 1
ATOM 1308 N N . GLU A 1 187 ? 25.322 -16.719 -14.018 1.00 54.94 187 GLU A N 1
ATOM 1309 C CA . GLU A 1 187 ? 26.529 -17.025 -14.798 1.00 54.94 187 GLU A CA 1
ATOM 1310 C C . GLU A 1 187 ? 27.753 -17.001 -13.875 1.00 54.94 187 GLU A C 1
ATOM 1312 O O . GLU A 1 187 ? 28.556 -16.071 -13.855 1.00 54.94 187 GLU A O 1
ATOM 1317 N N . GLY A 1 188 ? 27.872 -18.030 -13.038 1.00 50.50 188 GLY A N 1
ATOM 1318 C CA . GLY A 1 188 ? 28.879 -18.016 -11.985 1.00 50.50 188 GLY A CA 1
ATOM 1319 C C . GLY A 1 188 ? 28.880 -19.235 -11.085 1.00 50.50 188 GLY A C 1
ATOM 1320 O O . GLY A 1 188 ? 29.078 -19.086 -9.893 1.00 50.50 188 GLY A O 1
ATOM 1321 N N . GLY A 1 189 ? 28.681 -20.430 -11.647 1.00 43.47 189 GLY A N 1
ATOM 1322 C CA . GLY A 1 189 ? 29.017 -21.695 -10.994 1.00 43.47 189 GLY A CA 1
ATOM 1323 C C . GLY A 1 189 ? 28.257 -21.988 -9.698 1.00 43.47 189 GLY A C 1
ATOM 1324 O O . GLY A 1 189 ? 28.628 -21.552 -8.616 1.00 43.47 189 GLY A O 1
ATOM 1325 N N . SER A 1 190 ? 27.292 -22.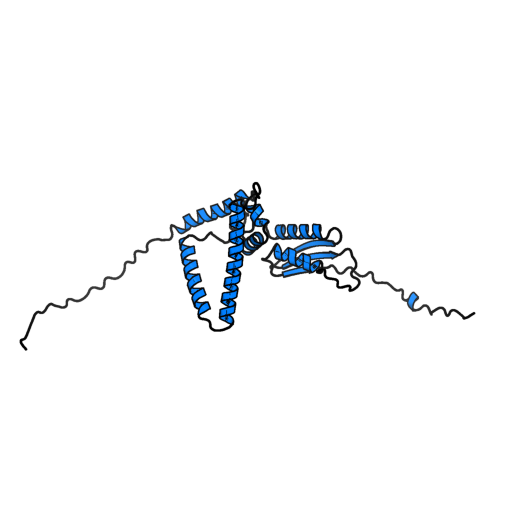903 -9.788 1.00 53.97 190 SER A N 1
ATOM 1326 C CA . SER A 1 190 ? 26.869 -23.715 -8.647 1.00 53.97 190 SER A CA 1
ATOM 1327 C C . SER A 1 190 ? 28.097 -24.448 -8.077 1.00 53.97 190 SER A C 1
ATOM 1329 O O . SER A 1 190 ? 28.516 -25.491 -8.582 1.00 53.97 190 SER A O 1
ATOM 1331 N N . GLY A 1 191 ? 28.758 -23.841 -7.092 1.00 46.22 191 GLY A N 1
ATOM 1332 C CA . GLY A 1 191 ? 30.037 -24.322 -6.600 1.00 46.22 191 GLY A CA 1
ATOM 1333 C C . GLY A 1 191 ? 30.682 -23.409 -5.563 1.00 46.22 191 GLY A C 1
ATOM 1334 O O . GLY A 1 191 ? 31.334 -22.433 -5.904 1.00 46.22 191 GLY A O 1
ATOM 1335 N N . CYS A 1 192 ? 30.630 -23.878 -4.316 1.00 38.72 192 CYS A N 1
ATOM 1336 C CA . CYS A 1 192 ? 31.463 -23.498 -3.171 1.00 38.72 192 CYS A CA 1
ATOM 1337 C C . CYS A 1 192 ? 30.874 -22.442 -2.222 1.00 38.72 192 CYS A C 1
ATOM 1339 O O . CYS A 1 192 ? 30.742 -21.264 -2.535 1.00 38.72 192 CYS A O 1
ATOM 1341 N N . GLY A 1 193 ? 30.565 -22.903 -1.006 1.00 40.22 193 GLY A N 1
ATOM 1342 C CA . GLY A 1 193 ? 30.083 -22.089 0.098 1.00 40.22 193 GLY A CA 1
ATOM 1343 C C . GLY A 1 193 ? 31.133 -21.099 0.588 1.00 40.22 193 GLY A C 1
ATOM 1344 O O . GLY A 1 193 ? 31.988 -21.438 1.404 1.00 40.22 193 GLY A O 1
ATOM 1345 N N . CYS A 1 194 ? 31.004 -19.856 0.142 1.00 37.66 194 CYS A N 1
ATOM 1346 C CA . CYS A 1 194 ? 31.587 -18.703 0.805 1.00 37.66 194 CYS A CA 1
ATOM 1347 C C . CYS A 1 194 ? 30.460 -17.694 1.050 1.00 37.66 194 CYS A C 1
ATOM 1349 O O . CYS A 1 194 ? 30.189 -16.822 0.232 1.00 37.66 194 CYS A O 1
ATOM 1351 N N . ALA A 1 195 ? 29.748 -17.872 2.164 1.00 41.84 195 ALA A N 1
ATOM 1352 C CA . ALA A 1 195 ? 28.765 -16.913 2.643 1.00 41.84 195 ALA A CA 1
ATOM 1353 C C . ALA A 1 195 ? 29.495 -15.626 3.056 1.00 41.84 195 ALA A C 1
ATOM 1355 O O . ALA A 1 195 ? 30.084 -15.550 4.134 1.00 41.84 195 ALA A O 1
ATOM 1356 N N . SER A 1 196 ? 29.483 -14.620 2.187 1.00 36.69 196 SER A N 1
ATOM 1357 C CA . SER A 1 196 ? 29.874 -13.259 2.538 1.00 36.69 196 SER A CA 1
ATOM 1358 C C . SER A 1 196 ? 28.755 -12.311 2.140 1.00 36.69 196 SER A C 1
ATOM 1360 O O . SER A 1 196 ? 28.594 -12.026 0.963 1.00 36.69 196 SER A O 1
ATOM 1362 N N . ALA A 1 197 ? 27.992 -11.887 3.151 1.00 49.00 197 ALA A N 1
ATOM 1363 C CA . ALA A 1 197 ? 27.220 -10.645 3.307 1.00 49.00 197 ALA A CA 1
ATOM 1364 C C . ALA A 1 197 ? 26.309 -10.103 2.178 1.00 49.00 197 ALA A C 1
ATOM 1366 O O . ALA A 1 197 ? 25.634 -9.108 2.422 1.00 49.00 197 ALA A O 1
ATOM 1367 N N . ALA A 1 198 ? 26.239 -10.715 0.998 1.00 51.19 198 ALA A N 1
ATOM 1368 C CA . ALA A 1 198 ? 25.294 -10.364 -0.056 1.00 51.19 198 ALA A CA 1
ATOM 1369 C C . ALA A 1 198 ? 24.107 -11.332 -0.020 1.00 51.19 198 ALA A C 1
ATOM 1371 O O . ALA A 1 198 ? 24.296 -12.546 0.105 1.00 51.19 198 ALA A O 1
ATOM 1372 N N . ALA A 1 199 ? 22.892 -10.789 -0.105 1.00 61.06 199 ALA A N 1
ATOM 1373 C CA . ALA A 1 199 ? 21.697 -11.600 -0.289 1.00 61.06 199 ALA A CA 1
ATOM 1374 C C . ALA A 1 199 ? 21.835 -12.406 -1.600 1.00 61.06 199 ALA A C 1
ATOM 1376 O O . ALA A 1 199 ? 22.316 -11.852 -2.593 1.00 61.06 199 ALA A O 1
ATOM 1377 N N . PRO A 1 200 ? 21.463 -13.699 -1.621 1.00 73.62 200 PRO A N 1
ATOM 1378 C CA . PRO A 1 200 ? 21.357 -14.477 -2.853 1.00 73.62 200 PRO A CA 1
ATOM 1379 C C . PRO A 1 200 ? 20.571 -13.705 -3.920 1.00 73.62 200 PRO A C 1
ATOM 1381 O O . PRO A 1 200 ? 19.572 -13.067 -3.592 1.00 73.62 200 PRO A O 1
ATOM 1384 N N . LEU A 1 201 ? 20.956 -13.790 -5.200 1.00 76.25 201 LEU A N 1
ATOM 1385 C CA . LEU A 1 201 ? 20.256 -13.083 -6.285 1.00 76.25 201 LEU A CA 1
ATOM 1386 C C . LEU A 1 201 ? 18.751 -13.398 -6.304 1.00 76.25 201 LEU A C 1
ATOM 1388 O O . LEU A 1 201 ? 17.934 -12.541 -6.626 1.00 76.25 201 LEU A O 1
ATOM 1392 N N . GLY A 1 202 ? 18.379 -14.620 -5.913 1.00 76.88 202 GLY A N 1
ATOM 1393 C CA . GLY A 1 202 ? 16.983 -15.027 -5.755 1.00 76.88 202 GLY A CA 1
ATOM 1394 C C . GLY A 1 202 ? 16.206 -14.219 -4.708 1.00 76.88 202 GLY A C 1
ATOM 1395 O O . GLY A 1 202 ? 15.037 -13.928 -4.947 1.00 76.88 202 GLY A O 1
ATOM 1396 N N . ASP A 1 203 ? 16.838 -13.821 -3.600 1.00 80.75 203 ASP A N 1
ATOM 1397 C CA . ASP A 1 203 ? 16.211 -12.993 -2.560 1.00 80.75 203 ASP A CA 1
ATOM 1398 C C . ASP A 1 203 ? 16.063 -11.545 -3.040 1.00 80.75 203 ASP A C 1
ATOM 1400 O O . ASP A 1 203 ? 15.000 -10.959 -2.878 1.00 80.75 203 ASP A O 1
ATOM 1404 N N . VAL A 1 204 ? 17.067 -11.009 -3.746 1.00 83.69 204 VAL A N 1
ATOM 1405 C CA . VAL A 1 204 ? 16.995 -9.673 -4.370 1.00 83.69 204 VAL A CA 1
ATOM 1406 C C . VAL A 1 204 ? 15.859 -9.601 -5.394 1.00 83.69 204 VAL A C 1
ATOM 1408 O O . VAL A 1 204 ? 15.050 -8.678 -5.370 1.00 83.69 204 VAL A O 1
ATOM 1411 N N . VAL A 1 205 ? 15.756 -10.604 -6.273 1.00 83.75 205 VAL A N 1
ATOM 1412 C CA . VAL A 1 205 ? 14.665 -10.703 -7.254 1.00 83.75 205 VAL A CA 1
ATOM 1413 C C . VAL A 1 205 ? 13.316 -10.843 -6.556 1.00 83.75 205 VAL A C 1
ATOM 1415 O O . VAL A 1 205 ? 12.350 -10.199 -6.955 1.00 83.75 205 VAL A O 1
ATOM 1418 N N . ARG A 1 206 ? 13.230 -11.677 -5.516 1.00 83.94 206 ARG A N 1
ATOM 1419 C CA . ARG A 1 206 ? 12.002 -11.855 -4.738 1.00 83.94 206 ARG A CA 1
ATOM 1420 C C . ARG A 1 206 ? 11.549 -10.545 -4.104 1.00 83.94 206 ARG A C 1
ATOM 1422 O O . ARG A 1 206 ? 10.381 -10.199 -4.253 1.00 83.94 206 ARG A O 1
ATOM 1429 N N . ASP A 1 207 ? 12.451 -9.833 -3.442 1.00 84.12 207 ASP A N 1
ATOM 1430 C CA . ASP A 1 207 ? 12.139 -8.583 -2.754 1.00 84.12 207 ASP A CA 1
ATOM 1431 C C . ASP A 1 207 ? 11.731 -7.494 -3.755 1.00 84.12 207 ASP A C 1
ATOM 1433 O O . ASP A 1 207 ? 10.714 -6.833 -3.552 1.00 84.12 207 ASP A O 1
ATOM 1437 N N . ALA A 1 208 ? 12.429 -7.379 -4.889 1.00 84.12 208 ALA A N 1
ATOM 1438 C CA . ALA A 1 208 ? 12.070 -6.444 -5.956 1.00 84.12 208 ALA A CA 1
ATOM 1439 C C . ALA A 1 208 ? 10.691 -6.743 -6.572 1.00 84.12 208 ALA A C 1
ATOM 1441 O O . ALA A 1 208 ? 9.900 -5.833 -6.821 1.00 84.12 208 ALA A O 1
ATOM 1442 N N . VAL A 1 209 ? 10.367 -8.020 -6.802 1.00 83.94 209 VAL A N 1
ATOM 1443 C CA . VAL A 1 209 ? 9.066 -8.417 -7.362 1.00 83.94 209 VAL A CA 1
ATOM 1444 C C . VAL A 1 209 ? 7.939 -8.198 -6.355 1.00 83.94 209 VAL A C 1
ATOM 1446 O O . VAL A 1 209 ? 6.886 -7.700 -6.742 1.00 83.94 209 VAL A O 1
ATOM 1449 N N . LEU A 1 210 ? 8.146 -8.530 -5.077 1.00 83.69 210 LEU A N 1
ATOM 1450 C CA . LEU A 1 210 ? 7.158 -8.273 -4.023 1.00 83.69 210 LEU A CA 1
ATOM 1451 C C . LEU A 1 210 ? 6.941 -6.776 -3.794 1.00 83.69 210 LEU A C 1
ATOM 1453 O O . LEU A 1 210 ? 5.820 -6.371 -3.496 1.00 83.69 210 LEU A O 1
ATOM 1457 N N . ALA A 1 211 ? 7.978 -5.957 -3.978 1.00 81.12 211 ALA A N 1
ATOM 1458 C CA . ALA A 1 211 ? 7.841 -4.510 -3.924 1.00 81.12 211 ALA A CA 1
ATOM 1459 C C . ALA A 1 211 ? 7.003 -3.969 -5.100 1.00 81.12 211 ALA A C 1
ATOM 1461 O O . ALA A 1 211 ? 6.116 -3.134 -4.938 1.00 81.12 211 ALA A O 1
ATOM 1462 N N . ALA A 1 212 ? 7.230 -4.483 -6.309 1.00 80.94 212 ALA A N 1
ATOM 1463 C CA . ALA A 1 212 ? 6.510 -4.033 -7.501 1.00 80.94 212 ALA A CA 1
ATOM 1464 C C . ALA A 1 212 ? 5.076 -4.582 -7.623 1.00 80.94 212 ALA A C 1
ATOM 1466 O O . ALA A 1 212 ? 4.238 -3.998 -8.319 1.00 80.94 212 ALA A O 1
ATOM 1467 N N . ALA A 1 213 ? 4.796 -5.714 -6.981 1.00 81.75 213 ALA A N 1
ATOM 1468 C CA . ALA A 1 213 ? 3.514 -6.404 -7.026 1.00 81.75 213 ALA A CA 1
ATOM 1469 C C . ALA A 1 213 ? 3.132 -6.929 -5.625 1.00 81.75 213 ALA A C 1
ATOM 1471 O O . ALA A 1 213 ? 3.168 -8.140 -5.385 1.00 81.75 213 ALA A O 1
ATOM 1472 N N . PRO A 1 214 ? 2.767 -6.033 -4.686 1.00 76.94 214 PRO A N 1
ATOM 1473 C CA . PRO A 1 214 ? 2.411 -6.395 -3.310 1.00 76.94 214 PRO A CA 1
ATOM 1474 C C . PRO A 1 214 ? 1.139 -7.251 -3.205 1.00 76.94 214 PRO A C 1
ATOM 1476 O O . PRO A 1 214 ? 0.905 -7.899 -2.188 1.00 76.94 214 PRO A O 1
ATOM 1479 N N . GLU A 1 215 ? 0.315 -7.292 -4.251 1.00 75.88 215 GLU A N 1
ATOM 1480 C CA . GLU A 1 215 ? -0.826 -8.200 -4.374 1.00 75.88 215 GLU A CA 1
ATOM 1481 C C . GLU A 1 215 ? -0.428 -9.675 -4.592 1.00 75.88 215 GLU A C 1
ATOM 1483 O O . GLU A 1 215 ? -1.287 -10.562 -4.549 1.00 75.88 215 GLU A O 1
ATOM 1488 N N . LEU A 1 216 ? 0.859 -9.967 -4.820 1.00 77.56 216 LEU A N 1
ATOM 1489 C CA . LEU A 1 216 ? 1.371 -11.333 -4.861 1.00 77.56 216 LEU A CA 1
ATOM 1490 C C . LEU A 1 216 ? 1.576 -11.885 -3.448 1.00 77.56 216 LEU A C 1
ATOM 1492 O O . LEU A 1 216 ? 2.282 -11.325 -2.617 1.00 77.56 216 LEU A O 1
ATOM 1496 N N . SER A 1 217 ? 1.018 -13.066 -3.212 1.00 72.19 217 SER A N 1
ATOM 1497 C CA . SER A 1 217 ? 1.215 -13.838 -1.983 1.00 72.19 217 SER A CA 1
ATOM 1498 C C . SER A 1 217 ? 2.594 -14.502 -1.882 1.00 72.19 217 SER A C 1
ATOM 1500 O O . SER A 1 217 ? 3.086 -14.731 -0.777 1.00 72.19 217 SER A O 1
ATOM 1502 N N . GLU A 1 218 ? 3.227 -14.835 -3.013 1.00 76.50 218 GLU A N 1
ATOM 1503 C CA . GLU A 1 218 ? 4.513 -15.542 -3.051 1.00 76.50 218 GLU A CA 1
ATOM 1504 C C . GLU A 1 218 ? 5.271 -15.248 -4.360 1.00 76.50 218 GLU A C 1
ATOM 1506 O O . GLU A 1 218 ? 4.674 -15.075 -5.424 1.00 76.50 218 GLU A O 1
ATOM 1511 N N . VAL A 1 219 ? 6.606 -15.259 -4.304 1.00 78.12 219 VAL A N 1
ATOM 1512 C CA . VAL A 1 219 ? 7.482 -15.251 -5.486 1.00 78.12 219 VAL A CA 1
ATOM 1513 C C . VAL A 1 219 ? 8.411 -16.455 -5.403 1.00 78.12 219 VAL A C 1
ATOM 1515 O O . VAL A 1 219 ? 9.141 -16.611 -4.421 1.00 78.12 219 VAL A O 1
ATOM 1518 N N . ARG A 1 220 ? 8.398 -17.303 -6.436 1.00 77.75 220 ARG A N 1
ATOM 1519 C CA . ARG A 1 220 ? 9.313 -18.443 -6.564 1.00 77.75 220 ARG A CA 1
ATOM 1520 C C . ARG A 1 220 ? 10.421 -18.140 -7.550 1.00 77.75 220 ARG A C 1
ATOM 1522 O O . ARG A 1 220 ? 10.187 -18.082 -8.758 1.00 77.75 220 ARG A O 1
ATOM 1529 N N . ALA A 1 221 ? 11.639 -18.055 -7.028 1.00 75.00 221 ALA A N 1
ATOM 1530 C CA . ALA A 1 221 ? 12.846 -18.102 -7.833 1.00 75.00 221 ALA A CA 1
ATOM 1531 C C . ALA A 1 221 ? 13.118 -19.556 -8.256 1.00 75.00 221 ALA A C 1
ATOM 1533 O O . ALA A 1 221 ? 13.419 -20.420 -7.433 1.00 75.00 221 ALA A O 1
ATOM 1534 N N . VAL A 1 222 ? 12.988 -19.838 -9.551 1.00 75.12 222 VAL A N 1
ATOM 1535 C CA . VAL A 1 222 ? 13.325 -21.130 -10.149 1.00 75.12 222 VAL A CA 1
ATOM 1536 C C . VAL A 1 222 ? 14.721 -21.028 -10.750 1.00 75.12 222 VAL A C 1
ATOM 1538 O O . VAL A 1 222 ? 14.904 -20.479 -11.838 1.00 75.12 222 VAL A O 1
ATOM 1541 N N . THR A 1 223 ? 15.716 -21.584 -10.065 1.00 63.41 223 THR A N 1
ATOM 1542 C CA . THR A 1 223 ? 17.040 -21.804 -10.657 1.00 63.41 223 THR A CA 1
ATOM 1543 C C . THR A 1 223 ? 16.988 -23.098 -11.467 1.00 63.41 223 THR A C 1
ATOM 1545 O O . THR A 1 223 ? 16.714 -24.155 -10.891 1.00 63.41 223 THR A O 1
ATOM 1548 N N . PRO A 1 224 ? 17.203 -23.077 -12.795 1.00 55.28 224 PRO A N 1
ATOM 1549 C CA . PRO A 1 224 ? 17.275 -24.314 -13.551 1.00 55.28 224 PRO A CA 1
ATOM 1550 C C . PRO A 1 224 ? 18.466 -25.128 -13.049 1.00 55.28 224 PRO A C 1
ATOM 1552 O O . PRO A 1 224 ? 19.596 -24.643 -13.008 1.00 55.28 224 PRO A O 1
ATOM 1555 N N . GLU A 1 225 ? 18.211 -26.377 -12.674 1.00 44.25 225 GLU A N 1
ATOM 1556 C CA . GLU A 1 225 ? 19.266 -27.325 -12.354 1.00 44.25 225 GLU A CA 1
ATOM 1557 C C . GLU A 1 225 ? 20.065 -27.559 -13.644 1.00 44.25 225 GLU A C 1
ATOM 1559 O O . GLU A 1 225 ? 19.605 -28.244 -14.559 1.00 44.25 225 GLU A O 1
ATOM 1564 N N . VAL A 1 226 ? 21.231 -26.916 -13.775 1.00 45.75 226 VAL A N 1
ATOM 1565 C CA . VAL A 1 226 ? 22.153 -27.202 -14.879 1.00 45.75 226 VAL A CA 1
ATOM 1566 C C . VAL A 1 226 ? 22.457 -28.696 -14.780 1.00 45.75 226 VAL A C 1
ATOM 1568 O O . VAL A 1 226 ? 22.970 -29.120 -13.737 1.00 45.75 226 VAL A O 1
ATOM 1571 N N . PRO A 1 227 ? 22.152 -29.520 -15.804 1.00 41.28 227 PRO A N 1
ATOM 1572 C CA . PRO A 1 227 ? 22.532 -30.919 -15.780 1.00 41.28 227 PRO A CA 1
ATOM 1573 C C . PRO A 1 227 ? 24.043 -30.949 -15.603 1.00 41.28 227 PRO A C 1
ATOM 1575 O O . PRO A 1 227 ? 24.781 -30.553 -16.507 1.00 41.28 227 PRO A O 1
ATOM 1578 N N . ARG A 1 228 ? 24.517 -31.363 -14.420 1.00 43.44 228 ARG A N 1
ATOM 1579 C CA . ARG A 1 228 ? 25.939 -31.640 -14.229 1.00 43.44 228 ARG A CA 1
ATOM 1580 C C . ARG A 1 228 ? 26.298 -32.597 -15.360 1.00 43.44 228 ARG A C 1
ATOM 1582 O O . ARG A 1 228 ? 25.655 -33.651 -15.427 1.00 43.44 228 ARG A O 1
ATOM 1589 N N . PRO A 1 229 ? 27.237 -32.259 -16.268 1.00 47.97 229 PRO A N 1
ATOM 1590 C CA . PRO A 1 229 ? 27.682 -33.240 -17.236 1.00 47.97 229 PRO A CA 1
ATOM 1591 C C . PRO A 1 229 ? 28.109 -34.430 -16.395 1.00 47.97 229 PRO A C 1
ATOM 1593 O O . PRO A 1 229 ? 28.939 -34.280 -15.495 1.00 47.97 229 PRO A O 1
ATOM 1596 N N . ALA A 1 230 ? 27.443 -35.570 -16.580 1.00 52.69 230 ALA A N 1
ATOM 1597 C CA . ALA A 1 230 ? 27.832 -36.779 -15.892 1.00 52.69 230 ALA A CA 1
ATOM 1598 C C . ALA A 1 230 ? 29.316 -36.942 -16.202 1.00 52.69 230 ALA A C 1
ATOM 1600 O O . ALA A 1 230 ? 29.676 -37.123 -17.367 1.00 52.69 230 ALA A O 1
ATOM 1601 N N . THR A 1 231 ? 30.178 -36.775 -15.196 1.00 57.66 231 THR A N 1
ATOM 1602 C CA . THR A 1 231 ? 31.594 -37.084 -15.338 1.00 57.66 231 THR A CA 1
ATOM 1603 C C . THR A 1 231 ? 31.633 -38.577 -15.587 1.00 57.66 231 THR A C 1
ATOM 1605 O O . THR A 1 231 ? 31.603 -39.387 -14.663 1.00 57.66 231 THR A O 1
ATOM 1608 N N . PHE A 1 232 ? 31.575 -38.938 -16.863 1.00 63.12 232 PHE A N 1
ATOM 1609 C CA . PHE A 1 232 ? 31.621 -40.304 -17.314 1.00 63.12 232 PHE A CA 1
ATOM 1610 C C . PHE A 1 232 ? 33.056 -40.747 -17.090 1.00 63.12 232 PHE A C 1
ATOM 1612 O O . PHE A 1 232 ? 33.945 -40.470 -17.892 1.00 63.12 232 PHE A O 1
ATOM 1619 N N . ILE A 1 233 ? 33.298 -41.364 -15.938 1.00 75.44 233 ILE A N 1
ATOM 1620 C CA . ILE A 1 233 ? 34.527 -42.099 -15.691 1.00 75.44 233 ILE A CA 1
ATOM 1621 C C . ILE A 1 233 ? 34.313 -43.450 -16.378 1.00 75.44 233 ILE A C 1
ATOM 1623 O O . ILE A 1 233 ? 33.527 -44.253 -15.867 1.00 75.44 233 ILE A O 1
ATOM 1627 N N . PRO A 1 234 ? 34.936 -43.714 -17.544 1.00 72.00 234 PRO A N 1
ATOM 1628 C CA . PRO A 1 234 ? 34.820 -45.021 -18.171 1.00 72.00 234 PRO A CA 1
ATOM 1629 C C . PRO A 1 234 ? 35.302 -46.075 -17.175 1.00 72.00 234 PRO A C 1
ATOM 1631 O O . PRO A 1 234 ? 36.339 -45.899 -16.532 1.00 72.00 234 PRO A O 1
ATOM 1634 N N . LEU A 1 235 ? 34.550 -47.169 -17.036 1.00 65.38 235 LEU A N 1
ATOM 1635 C CA . LEU A 1 235 ? 34.857 -48.234 -16.076 1.00 65.38 235 LEU A CA 1
ATOM 1636 C C . LEU A 1 235 ? 36.282 -48.786 -16.281 1.00 65.38 235 LEU A C 1
ATOM 1638 O O . LEU A 1 235 ? 36.950 -49.164 -15.322 1.00 65.38 235 LEU A O 1
ATOM 1642 N N . ASP A 1 236 ? 36.788 -48.730 -17.515 1.00 73.06 236 ASP A N 1
ATOM 1643 C CA . ASP A 1 236 ? 38.157 -49.098 -17.885 1.00 73.06 236 ASP A CA 1
ATOM 1644 C C . ASP A 1 236 ? 39.237 -48.248 -17.193 1.00 73.06 236 ASP A C 1
ATOM 1646 O O . ASP A 1 236 ? 40.344 -48.731 -16.950 1.00 73.06 236 ASP A O 1
ATOM 1650 N N . ALA A 1 237 ? 38.931 -46.995 -16.838 1.00 73.25 237 ALA A N 1
ATOM 1651 C CA . ALA A 1 237 ? 39.829 -46.137 -16.067 1.00 73.25 237 ALA A CA 1
ATOM 1652 C C . ALA A 1 237 ? 39.883 -46.536 -14.581 1.00 73.25 237 ALA A C 1
ATOM 1654 O O . ALA A 1 237 ? 40.916 -46.335 -13.946 1.00 73.25 237 ALA A O 1
ATOM 1655 N N . LEU A 1 238 ? 38.812 -47.138 -14.044 1.00 67.75 238 LEU A N 1
ATOM 1656 C CA . LEU A 1 238 ? 38.748 -47.660 -12.669 1.00 67.75 238 LEU A CA 1
ATOM 1657 C C . LEU A 1 238 ? 39.305 -49.082 -12.550 1.00 67.75 238 LEU A C 1
ATOM 1659 O O . LEU A 1 238 ? 39.841 -49.457 -11.511 1.00 67.75 238 LEU A O 1
ATOM 1663 N N . LEU A 1 239 ? 39.188 -49.874 -13.616 1.00 78.50 239 LEU A N 1
ATOM 1664 C CA . LEU A 1 239 ? 39.704 -51.241 -13.678 1.00 78.50 239 LEU A CA 1
ATOM 1665 C C . LEU A 1 239 ? 41.190 -51.297 -14.036 1.00 78.50 239 LEU A C 1
ATOM 1667 O O . LEU A 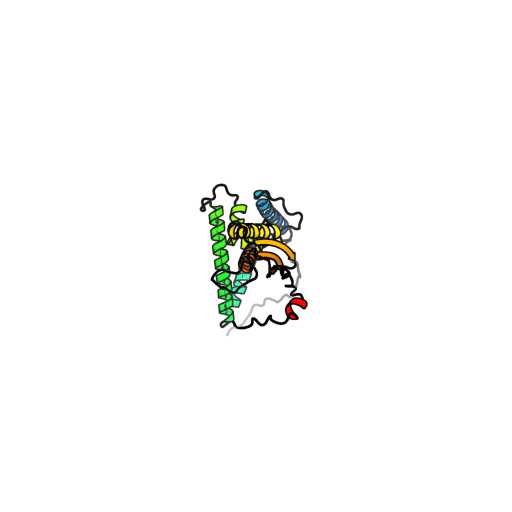1 239 ? 41.800 -52.363 -13.929 1.00 78.50 239 LEU A O 1
ATOM 1671 N N . ARG A 1 240 ? 41.795 -50.173 -14.444 1.00 79.12 240 ARG A N 1
ATOM 1672 C CA . ARG A 1 240 ? 43.235 -50.105 -14.689 1.00 79.12 240 ARG A CA 1
ATOM 1673 C C . ARG A 1 240 ? 43.977 -50.224 -13.349 1.00 79.12 240 ARG A C 1
ATOM 1675 O O . ARG A 1 240 ? 43.844 -49.341 -12.502 1.00 79.12 240 ARG A O 1
ATOM 1682 N N . PRO A 1 241 ? 44.790 -51.277 -13.144 1.00 72.56 241 PRO A N 1
ATOM 1683 C CA . PRO A 1 241 ? 45.577 -51.414 -11.927 1.00 72.56 241 PRO A CA 1
ATOM 1684 C C . PRO A 1 241 ? 46.527 -50.217 -11.787 1.00 72.56 241 PRO A C 1
ATOM 1686 O O . PRO A 1 241 ? 47.101 -49.794 -12.798 1.00 72.56 241 PRO A O 1
ATOM 1689 N N . PRO A 1 242 ? 46.740 -49.675 -10.573 1.00 66.06 242 PRO A N 1
ATOM 1690 C CA . PRO A 1 242 ? 47.734 -48.631 -10.378 1.00 66.06 242 PRO A CA 1
ATOM 1691 C C . PRO A 1 242 ? 49.091 -49.158 -10.852 1.00 66.06 242 PRO A C 1
ATOM 1693 O O . PRO A 1 242 ? 49.563 -50.199 -10.385 1.00 66.06 242 PRO A O 1
ATOM 1696 N N . VAL A 1 243 ? 49.704 -48.456 -11.810 1.00 66.69 243 VAL A N 1
ATOM 1697 C CA . VAL A 1 243 ? 51.065 -48.751 -12.263 1.00 66.69 243 VAL A CA 1
ATOM 1698 C C . VAL A 1 243 ? 51.968 -48.605 -11.045 1.00 66.69 243 VAL A C 1
ATOM 1700 O O . VAL A 1 243 ? 52.188 -47.501 -10.552 1.00 66.69 243 VAL A O 1
ATOM 1703 N N . ARG A 1 244 ? 52.460 -49.732 -10.521 1.00 53.06 244 ARG A N 1
ATOM 1704 C CA . ARG A 1 244 ? 53.475 -49.731 -9.469 1.00 53.06 244 ARG A CA 1
ATOM 1705 C C . ARG A 1 244 ? 54.757 -49.187 -10.089 1.00 53.06 244 ARG A C 1
ATOM 1707 O O . ARG A 1 244 ? 55.422 -49.888 -10.846 1.00 53.06 244 ARG A O 1
ATOM 1714 N N . SER A 1 245 ? 55.089 -47.936 -9.797 1.00 57.47 245 SER A N 1
ATOM 1715 C CA . SER A 1 245 ? 56.425 -47.403 -10.040 1.00 57.47 245 SER A CA 1
ATOM 1716 C C . SER A 1 245 ? 57.421 -48.208 -9.200 1.00 57.47 245 SER A C 1
ATOM 1718 O O . SER A 1 245 ? 57.278 -48.300 -7.980 1.00 57.47 245 SER A O 1
ATOM 1720 N N . SER A 1 246 ? 58.399 -48.857 -9.843 1.00 51.00 246 SER A N 1
ATOM 1721 C CA . SER A 1 246 ? 59.464 -49.541 -9.106 1.00 51.00 246 SER A CA 1
ATOM 1722 C C . SER A 1 246 ? 60.410 -48.500 -8.500 1.00 51.00 246 SER A C 1
ATOM 1724 O O . SER A 1 246 ? 60.748 -47.525 -9.179 1.00 51.00 246 SER A O 1
ATOM 1726 N N . PRO A 1 247 ? 60.870 -48.686 -7.254 1.00 61.84 247 PRO A N 1
ATOM 1727 C CA . PRO A 1 247 ? 61.932 -47.858 -6.707 1.00 61.84 247 PRO A CA 1
ATOM 1728 C C . PRO A 1 247 ? 63.239 -48.158 -7.451 1.00 61.84 247 PRO A C 1
ATOM 1730 O O . PRO A 1 247 ? 63.479 -49.293 -7.872 1.00 61.84 247 PRO A O 1
ATOM 1733 N N . ARG A 1 248 ? 64.030 -47.110 -7.662 1.00 55.16 248 ARG A N 1
ATOM 1734 C CA . ARG A 1 248 ? 65.340 -47.145 -8.312 1.00 55.16 248 ARG A CA 1
ATOM 1735 C C . ARG A 1 248 ? 66.438 -47.345 -7.278 1.00 55.16 248 ARG A C 1
ATOM 1737 O O . ARG A 1 248 ? 66.245 -46.844 -6.148 1.00 55.16 248 ARG A O 1
#

Sequence (248 aa):
MVAEPALTDHAATDHAATDHAATDHAATDHAVAGAADAAVAGLFAAAGVPPPDGPPPAGHPLGDAEVEQRLAELDELLGRVEEIPGPAGELALEAVAALAEVYGAALTRAMAYASGATGSTGTPLVEAFTGDDLLGHLLALHGIHPAPVEERIARALDEVRAEVGSTGEITLLRIGAGVAEVRVVEEGGSGCGCASAAAPLGDVVRDAVLAAAPELSEVRAVTPEVPRPATFIPLDALLRPPVRSSPR

Foldseek 3Di:
DDDYDDDDDDDDDDDDDDDDPPPDPPPPVVVLLVVQLVVLCVLCVLVVHHQDPDDHQPDRPDDPVRVVVVVVVVVVVLVVLCPDDDDNSVVVVVVVVVVVVLVVVLVVQLVCLVVCVVVPVPDRSLNVQCPDLSSVQVCLVSVSNNDDLVVLLVVLVVVLCVVCDPQWDWAFDDDDPLETEIEIEGNPDPDDDDDDDDDDSQVSSFVSSCSSRVSRPYYDYDYPPPPPPPPCPPVVNVPDPPPPDDDD